Protein AF-A0AAX4HMP0-F1 (afdb_monomer_lite)

Organism: NCBI:txid28202

Foldseek 3Di:
DDDDDDDDDDDDDPPPDPDPPQDDLLRLLVLLCVVPVVLSVLSVVLVVPFDADSLLSVLLSLLVVVHSVLSSLSSVLQTLWDQDVLLSLLLSLLRVPHSVLSSLSSNLQTNWDDDVLLSLLLNLLSVVHSVLSSLSSNLATNFDADNLLSVLLSLLSNADSVLSSLSSNLRTQKDFPPSQLVVLSVLCVVNSVSSSVSSNVTIDHHDDDDDPPPQPQRVVLVVVLVVLLVVLVVCVVVVVPVVSVVSVVVSVVSVCVSPPPPPD

Secondary structure (DSSP, 8-state):
-------------------S-PPPHHHHHHHHHHH-HHHHHHHHHHHHH----HHHHHHHHHHGGG-HHHHHHHHHHHTTS---HHHHHHHHTTTTT-HHHHHHHHHHHTTS---HHHHHHHHHHGGG-HHHHHHHHHHHTT--B-HHHHHHHHHHHTT-HHHHHHHHHHHTTEE-STTTHHHHHHHGGG-HHHHHHHHHHH-EE--PPPPP------HHHHHHHHHHHHHHHHHHHTT-HHHHHHHHHHHHHHHHHHHS----

Sequence (264 aa):
MKKFLLTLVVAFSASASFAQSGMSAAQVCQRIAEVSGSNGSVCAQLIARNHFDQGALDLAYQVLPQGSSYAVGVLNATANRRFEIEAGQACSTISSISGSNTVACATAVVDKRISPELVRIVRPLAAQGSSYVVGAVQAGADTYLYSPLADVCVAMASVSGSNTVACVSTIANKVTMNQSEQVCRTALNNGSSYALQCLRGIVLDYTPVPEPTRVMVELYQLQDLRRSLSKARSMLDRGMIENARRTIDDALIQLDYMTAPTQQ

Radius of gyration: 24.0 Å; chains: 1; bounding box: 60×45×87 Å

pLDDT: mean 81.42, std 17.91, range [31.36, 97.06]

Structure (mmCIF, N/CA/C/O backbone):
data_AF-A0AAX4HMP0-F1
#
_entry.id   AF-A0AAX4HMP0-F1
#
loop_
_atom_site.group_PDB
_atom_site.id
_atom_site.type_symbol
_atom_site.label_atom_id
_atom_site.label_alt_id
_atom_site.label_comp_id
_atom_site.label_asym_id
_atom_site.label_entity_id
_atom_site.label_seq_id
_atom_site.pdbx_PDB_ins_code
_atom_site.Cartn_x
_atom_site.Cartn_y
_atom_site.Cartn_z
_atom_site.occupancy
_atom_site.B_iso_or_equiv
_atom_site.auth_seq_id
_atom_site.auth_comp_id
_atom_site.auth_asym_id
_atom_site.auth_atom_id
_atom_site.pdbx_PDB_model_num
ATOM 1 N N . MET A 1 1 ? 32.382 30.761 34.308 1.00 38.22 1 MET A N 1
ATOM 2 C CA . MET A 1 1 ? 31.744 29.454 34.048 1.00 38.22 1 MET A CA 1
ATOM 3 C C . MET A 1 1 ? 30.515 29.691 33.181 1.00 38.22 1 MET A C 1
ATOM 5 O O . MET A 1 1 ? 29.514 30.189 33.669 1.00 38.22 1 MET A O 1
ATOM 9 N N . LYS A 1 2 ? 30.654 29.486 31.867 1.00 33.25 2 LYS A N 1
ATOM 10 C CA . LYS A 1 2 ? 29.622 29.699 30.842 1.00 33.25 2 LYS A CA 1
ATOM 11 C C . LYS A 1 2 ? 29.434 28.371 30.113 1.00 33.25 2 LYS A C 1
ATOM 13 O O . LYS A 1 2 ? 30.440 27.842 29.647 1.00 33.25 2 LYS A O 1
ATOM 18 N N . LYS A 1 3 ? 28.192 27.898 29.983 1.00 32.25 3 LYS A N 1
ATOM 19 C CA . LYS A 1 3 ? 27.602 27.363 28.739 1.00 32.25 3 LYS A CA 1
ATOM 20 C C . LYS A 1 3 ? 26.171 26.895 29.018 1.00 32.25 3 LYS A C 1
ATOM 22 O O . LYS A 1 3 ? 25.939 25.901 29.692 1.00 32.25 3 LYS A O 1
ATOM 27 N N . PHE A 1 4 ? 25.245 27.705 28.515 1.00 34.84 4 PHE A N 1
ATOM 28 C CA . PHE A 1 4 ? 23.816 27.448 28.400 1.00 34.84 4 PHE A CA 1
ATOM 29 C C . PHE A 1 4 ? 23.594 26.193 27.543 1.00 34.84 4 PHE A C 1
ATOM 31 O O . PHE A 1 4 ? 24.056 26.134 26.404 1.00 34.84 4 PHE A O 1
ATOM 38 N N . LEU A 1 5 ? 22.898 25.206 28.105 1.00 36.03 5 LEU A N 1
ATOM 39 C CA . LEU A 1 5 ? 22.320 24.072 27.389 1.00 36.03 5 LEU A CA 1
ATOM 40 C C . LEU A 1 5 ? 21.115 24.587 26.598 1.00 36.03 5 LEU A C 1
ATOM 42 O O . LEU A 1 5 ? 20.110 24.980 27.185 1.00 36.03 5 LEU A O 1
ATOM 46 N N . LEU A 1 6 ? 21.242 24.624 25.274 1.00 33.28 6 LEU A N 1
ATOM 47 C CA . LEU A 1 6 ? 20.156 24.969 24.367 1.00 33.28 6 LEU A CA 1
ATOM 48 C C . LEU A 1 6 ? 19.625 23.670 23.760 1.00 33.28 6 LEU A C 1
ATOM 50 O O . LEU A 1 6 ? 20.184 23.108 22.822 1.00 33.28 6 LEU A O 1
ATOM 54 N N . THR A 1 7 ? 18.568 23.172 24.389 1.00 35.91 7 THR A N 1
ATOM 55 C CA . THR A 1 7 ? 17.709 22.084 23.935 1.00 35.91 7 THR A CA 1
ATOM 56 C C . THR A 1 7 ? 16.986 22.544 22.671 1.00 35.91 7 THR A C 1
ATOM 58 O O . THR A 1 7 ? 16.083 23.374 22.760 1.00 35.91 7 THR A O 1
ATOM 61 N N . LEU A 1 8 ? 17.371 22.041 21.494 1.00 32.62 8 LEU A N 1
ATOM 62 C CA . LEU A 1 8 ? 16.581 22.223 20.276 1.00 32.62 8 LEU A CA 1
ATOM 63 C C . LEU A 1 8 ? 15.908 20.900 19.911 1.00 32.62 8 LEU A C 1
ATOM 65 O O . LEU A 1 8 ? 16.516 19.978 19.372 1.00 32.62 8 LEU A O 1
ATOM 69 N N . VAL A 1 9 ? 14.629 20.836 20.265 1.00 34.69 9 VAL A N 1
ATOM 70 C CA . VAL A 1 9 ? 13.642 19.889 19.757 1.00 34.69 9 VAL A CA 1
ATOM 71 C C . VAL A 1 9 ? 13.504 20.119 18.252 1.00 34.69 9 VAL A C 1
ATOM 73 O O . VAL A 1 9 ? 13.097 21.199 17.834 1.00 34.69 9 VAL A O 1
ATOM 76 N N . VAL A 1 10 ? 13.802 19.108 17.438 1.00 34.00 10 VAL A N 1
ATOM 77 C CA . VAL A 1 10 ? 13.274 19.015 16.071 1.00 34.00 10 VAL A CA 1
ATOM 78 C C . VAL A 1 10 ? 12.556 17.682 15.971 1.00 34.00 10 VAL A C 1
ATOM 80 O O . VAL A 1 10 ? 13.141 16.651 15.655 1.00 34.00 10 VAL A O 1
ATOM 83 N N . ALA A 1 11 ? 11.273 17.713 16.306 1.00 32.53 11 ALA A N 1
ATOM 84 C CA . ALA A 1 11 ? 10.339 16.649 16.012 1.00 32.53 11 ALA A CA 1
ATOM 85 C C . ALA A 1 11 ? 9.156 17.270 15.258 1.00 32.53 11 ALA A C 1
ATOM 87 O O . ALA A 1 11 ? 8.635 18.306 15.662 1.00 32.53 11 ALA A O 1
ATOM 88 N N . PHE A 1 12 ? 8.756 16.588 14.184 1.00 34.66 12 PHE A N 1
ATOM 89 C CA . PHE A 1 12 ? 7.491 16.716 13.458 1.00 34.66 12 PHE A CA 1
ATOM 90 C C . PHE A 1 12 ? 7.228 17.983 12.634 1.00 34.66 12 PHE A C 1
ATOM 92 O O . PHE A 1 12 ? 6.714 18.987 13.114 1.00 34.66 12 PHE A O 1
ATOM 99 N N . SER A 1 13 ? 7.432 17.850 11.320 1.00 32.34 13 SER A N 1
ATOM 100 C CA . SER A 1 13 ? 6.438 18.222 10.290 1.00 32.34 13 SER A CA 1
ATOM 101 C C . SER A 1 13 ? 6.935 17.823 8.894 1.00 32.34 13 SER A C 1
ATOM 103 O O . SER A 1 13 ? 7.129 18.648 8.012 1.00 32.34 13 SER A O 1
ATOM 105 N N . ALA A 1 14 ? 7.115 16.519 8.666 1.00 32.25 14 ALA A N 1
ATOM 106 C CA . ALA A 1 14 ? 7.118 15.978 7.308 1.00 32.25 14 ALA A CA 1
ATOM 107 C C . ALA A 1 14 ? 5.688 15.559 6.938 1.00 32.25 14 ALA A C 1
ATOM 109 O O . ALA A 1 14 ? 5.403 14.398 6.662 1.00 32.25 14 ALA A O 1
ATOM 110 N N . SER A 1 15 ? 4.753 16.509 6.944 1.00 38.94 15 SER A N 1
ATOM 111 C CA . SER A 1 15 ? 3.632 16.424 6.013 1.00 38.94 15 SER A CA 1
ATOM 112 C C . SER A 1 15 ? 4.232 16.683 4.637 1.00 38.94 15 SER A C 1
ATOM 114 O O . SER A 1 15 ? 4.319 17.827 4.201 1.00 38.94 15 SER A O 1
ATOM 116 N N . ALA A 1 16 ? 4.751 15.620 4.016 1.00 38.38 16 ALA A N 1
ATOM 117 C CA . ALA A 1 16 ? 5.177 15.646 2.631 1.00 38.38 16 ALA A CA 1
ATOM 118 C C . ALA A 1 16 ? 3.954 16.028 1.799 1.00 38.38 16 ALA A C 1
ATOM 120 O O . ALA A 1 16 ? 3.035 15.237 1.590 1.00 38.38 16 ALA A O 1
ATOM 121 N N . SER A 1 17 ? 3.910 17.293 1.407 1.00 35.44 17 SER A N 1
ATOM 122 C CA . SER A 1 17 ? 2.997 17.801 0.406 1.00 35.44 17 SER A CA 1
ATOM 123 C C . SER A 1 17 ? 3.271 17.011 -0.870 1.00 35.44 17 SER A C 1
ATOM 125 O O . SER A 1 17 ? 4.317 17.189 -1.491 1.00 35.44 17 SER A O 1
ATOM 127 N N . PHE A 1 18 ? 2.358 16.117 -1.248 1.00 44.97 18 PHE A N 1
ATOM 128 C CA . PHE A 1 18 ? 2.353 15.452 -2.551 1.00 44.97 18 PHE A CA 1
ATOM 129 C C . PHE A 1 18 ? 1.963 16.487 -3.614 1.00 44.97 18 PHE A C 1
ATOM 131 O O . PHE A 1 18 ? 0.850 16.494 -4.131 1.00 44.97 18 PHE A O 1
ATOM 138 N N . ALA A 1 19 ? 2.851 17.445 -3.867 1.00 35.19 19 ALA A N 1
ATOM 139 C CA . ALA A 1 19 ? 2.733 18.348 -4.995 1.00 35.19 19 ALA A CA 1
ATOM 140 C C . ALA A 1 19 ? 3.246 17.618 -6.241 1.00 35.19 19 ALA A C 1
ATOM 142 O O . ALA A 1 19 ? 4.333 17.046 -6.243 1.00 35.19 19 ALA A O 1
ATOM 143 N N . GLN A 1 20 ? 2.409 17.625 -7.276 1.00 42.56 20 GLN A N 1
ATOM 144 C CA . GLN A 1 20 ? 2.542 16.947 -8.563 1.00 42.56 20 GLN A CA 1
ATOM 145 C C . GLN A 1 20 ? 3.759 17.416 -9.380 1.00 42.56 20 GLN A C 1
ATOM 147 O O . GLN A 1 20 ? 3.625 18.102 -10.391 1.00 42.56 20 GLN A O 1
ATOM 152 N N . SER A 1 21 ? 4.956 16.999 -8.993 1.00 49.09 21 SER A N 1
ATOM 153 C CA . SER A 1 21 ? 6.120 16.948 -9.881 1.00 49.09 21 SER A CA 1
ATOM 154 C C . SER A 1 21 ? 6.728 15.556 -9.799 1.00 49.09 21 SER A C 1
ATOM 156 O O . SER A 1 21 ? 7.825 15.357 -9.282 1.00 49.09 21 SER A O 1
ATOM 158 N N . GLY A 1 22 ? 5.955 14.577 -10.278 1.00 64.81 22 GLY A N 1
ATOM 159 C CA . GLY A 1 22 ? 6.374 13.185 -10.330 1.00 64.81 22 GLY A CA 1
ATOM 160 C C . GLY A 1 22 ? 7.708 13.050 -11.059 1.00 64.81 22 GLY A C 1
ATOM 161 O O . GLY A 1 22 ? 7.847 13.496 -12.201 1.00 64.81 22 GLY A O 1
ATOM 162 N N . MET A 1 23 ? 8.712 12.481 -10.391 1.00 81.25 23 MET A N 1
ATOM 163 C CA . MET A 1 23 ? 9.987 12.198 -11.045 1.00 81.25 23 MET A CA 1
ATOM 164 C C . MET A 1 23 ? 9.803 11.090 -12.067 1.00 81.25 23 MET A C 1
ATOM 166 O O . MET A 1 23 ? 9.161 10.076 -11.799 1.00 81.25 23 MET A O 1
ATOM 170 N N . SER A 1 24 ? 10.439 11.264 -13.221 1.00 87.88 24 SER A N 1
ATOM 171 C CA . SER A 1 24 ? 10.570 10.197 -14.205 1.00 87.88 24 SER A CA 1
ATOM 172 C C . SER A 1 24 ? 11.439 9.056 -13.668 1.00 87.88 24 SER A C 1
ATOM 174 O O . SER A 1 24 ? 12.348 9.262 -12.859 1.00 87.88 24 SER A O 1
ATOM 176 N N . ALA A 1 25 ? 11.226 7.850 -14.192 1.00 88.19 25 ALA A N 1
ATOM 177 C CA . ALA A 1 25 ? 12.009 6.673 -13.819 1.00 88.19 25 ALA A CA 1
ATOM 178 C C . ALA A 1 25 ? 13.523 6.872 -14.045 1.00 88.19 25 ALA A C 1
ATOM 180 O O . ALA A 1 25 ? 14.342 6.447 -13.231 1.00 88.19 25 ALA A O 1
ATOM 181 N N . ALA A 1 26 ? 13.900 7.601 -15.101 1.00 89.44 26 ALA A N 1
ATOM 182 C CA . ALA A 1 26 ? 15.291 7.957 -15.379 1.00 89.44 26 ALA A CA 1
ATOM 183 C C . ALA A 1 26 ? 15.897 8.854 -14.286 1.00 89.44 26 ALA A C 1
ATOM 185 O O . ALA A 1 26 ? 17.021 8.609 -13.850 1.00 89.44 26 ALA A O 1
ATOM 186 N N . GLN A 1 27 ? 15.148 9.850 -13.798 1.00 93.19 27 GLN A N 1
ATOM 187 C CA . GLN A 1 27 ? 15.591 10.708 -12.693 1.00 93.19 27 GLN A CA 1
ATOM 188 C C . GLN A 1 27 ? 15.752 9.909 -11.395 1.00 93.19 27 GLN A C 1
ATOM 190 O O . GLN A 1 27 ? 16.740 10.097 -10.688 1.00 93.19 27 GLN A O 1
ATOM 195 N N . VAL A 1 28 ? 14.838 8.976 -11.104 1.00 92.25 28 VAL A N 1
ATOM 196 C CA . VAL A 1 28 ? 14.964 8.081 -9.940 1.00 92.25 28 VAL A CA 1
ATOM 197 C C . VAL A 1 28 ? 16.224 7.215 -10.055 1.00 92.25 28 VAL A C 1
ATOM 199 O O . VAL A 1 28 ? 17.014 7.165 -9.112 1.00 92.25 28 VAL A O 1
ATOM 202 N N . CYS A 1 29 ? 16.485 6.601 -11.214 1.00 94.31 29 CYS A N 1
ATOM 203 C CA . CYS A 1 29 ? 17.701 5.808 -11.418 1.00 94.31 29 CYS A CA 1
ATOM 204 C C . CYS A 1 29 ? 18.986 6.639 -11.351 1.00 94.31 29 CYS A C 1
ATOM 206 O O . CYS A 1 29 ? 19.986 6.154 -10.823 1.00 94.31 29 CYS A O 1
ATOM 208 N N . GLN A 1 30 ? 18.970 7.887 -11.828 1.00 94.62 30 GLN A N 1
ATOM 209 C CA . GLN A 1 30 ? 20.103 8.800 -11.686 1.00 94.62 30 GLN A CA 1
ATOM 210 C C . GLN A 1 30 ? 20.414 9.060 -10.205 1.00 94.62 30 GLN A C 1
ATOM 212 O O . GLN A 1 30 ? 21.565 8.942 -9.791 1.00 94.62 30 GLN A O 1
ATOM 217 N N . ARG A 1 31 ? 19.389 9.312 -9.383 1.00 94.75 31 ARG A N 1
ATOM 218 C CA . ARG A 1 31 ? 19.549 9.483 -7.929 1.00 94.75 31 ARG A CA 1
ATOM 219 C C . ARG A 1 31 ? 20.039 8.214 -7.236 1.00 94.75 31 ARG A C 1
ATOM 221 O O . ARG A 1 31 ? 20.881 8.287 -6.348 1.00 94.75 31 ARG A O 1
ATOM 228 N N . ILE A 1 32 ? 19.564 7.044 -7.657 1.00 93.75 32 ILE A N 1
ATOM 229 C CA . ILE A 1 32 ? 20.073 5.758 -7.161 1.00 93.75 32 ILE A CA 1
ATOM 230 C C . ILE A 1 32 ? 21.558 5.594 -7.519 1.00 93.75 32 ILE A C 1
ATOM 232 O O . ILE A 1 32 ? 22.338 5.187 -6.659 1.00 93.75 32 ILE A O 1
ATOM 236 N N . ALA A 1 33 ? 21.957 5.940 -8.747 1.00 93.88 33 ALA A N 1
ATOM 237 C CA . ALA A 1 33 ? 23.340 5.853 -9.213 1.00 93.88 33 ALA A CA 1
ATOM 238 C C . ALA A 1 33 ? 24.288 6.800 -8.458 1.00 93.88 33 ALA A C 1
ATOM 240 O O . ALA A 1 33 ? 25.419 6.409 -8.175 1.00 93.88 33 ALA A O 1
ATOM 241 N N . GLU A 1 34 ? 23.819 7.999 -8.084 1.00 94.62 34 GLU A N 1
ATOM 242 C CA . GLU A 1 34 ? 24.558 8.947 -7.231 1.00 94.62 34 GLU A CA 1
ATOM 243 C C . GLU A 1 34 ? 24.896 8.347 -5.855 1.00 94.62 34 GLU A C 1
ATOM 245 O O . GLU A 1 34 ? 25.946 8.648 -5.292 1.00 94.62 34 GLU A O 1
ATOM 250 N N . VAL A 1 35 ? 24.035 7.470 -5.324 1.00 92.38 35 VAL A N 1
ATOM 251 C CA . VAL A 1 35 ? 24.257 6.766 -4.048 1.00 92.38 35 VAL A CA 1
ATOM 252 C C . VAL A 1 35 ? 25.053 5.469 -4.243 1.00 92.38 35 VAL A C 1
ATOM 254 O O . VAL A 1 35 ? 25.878 5.108 -3.406 1.00 92.38 35 VAL A O 1
ATOM 257 N N . SER A 1 36 ? 24.792 4.723 -5.318 1.00 94.94 36 SER A N 1
ATOM 258 C CA . SER A 1 36 ? 25.446 3.449 -5.626 1.00 94.94 36 SER A CA 1
ATOM 259 C C . SER A 1 36 ? 25.389 3.149 -7.123 1.00 94.94 36 SER A C 1
ATOM 261 O O . SER A 1 36 ? 24.331 2.830 -7.668 1.00 94.94 36 SER A O 1
ATOM 263 N N . GLY A 1 37 ? 26.549 3.166 -7.785 1.00 90.94 37 GLY A N 1
ATOM 264 C CA . GLY A 1 37 ? 26.644 2.891 -9.222 1.00 90.94 37 GLY A CA 1
ATOM 265 C C . GLY A 1 37 ? 26.160 1.491 -9.626 1.00 90.94 37 GLY A C 1
ATOM 266 O O . GLY A 1 37 ? 25.554 1.341 -10.685 1.00 90.94 37 GLY A O 1
ATOM 267 N N . SER A 1 38 ? 26.356 0.472 -8.777 1.00 94.94 38 SER A N 1
ATOM 268 C CA . SER A 1 38 ? 25.862 -0.889 -9.035 1.00 94.94 38 SER A CA 1
ATOM 269 C C . SER A 1 38 ? 24.337 -0.975 -8.960 1.00 94.94 38 SER A C 1
ATOM 271 O O . SER A 1 38 ? 23.714 -1.562 -9.837 1.00 94.94 38 SER A O 1
ATOM 273 N N . ASN A 1 39 ? 23.705 -0.342 -7.971 1.00 94.69 39 ASN A N 1
ATOM 274 C CA . ASN A 1 39 ? 22.241 -0.278 -7.911 1.00 94.69 39 ASN A CA 1
ATOM 275 C C . ASN A 1 39 ? 21.670 0.627 -9.013 1.00 94.69 39 ASN A C 1
ATOM 277 O O . ASN A 1 39 ? 20.585 0.363 -9.527 1.00 94.69 39 ASN A O 1
ATOM 281 N N . GLY A 1 40 ? 22.418 1.654 -9.427 1.00 92.12 40 GLY A N 1
ATOM 282 C CA . GLY A 1 40 ? 22.081 2.502 -10.568 1.00 92.12 40 GLY A CA 1
ATOM 283 C C . GLY A 1 40 ? 22.018 1.724 -11.882 1.00 92.12 40 GLY A C 1
ATOM 284 O O . GLY A 1 40 ? 21.069 1.893 -12.646 1.00 92.12 40 GLY A O 1
ATOM 285 N N . SER A 1 41 ? 22.973 0.820 -12.130 1.00 93.31 41 SER A N 1
ATOM 286 C CA . SER A 1 41 ? 22.957 -0.026 -13.330 1.00 93.31 41 SER A CA 1
ATOM 287 C C . SER A 1 41 ? 21.817 -1.049 -13.307 1.00 93.31 41 SER A C 1
ATOM 289 O O . SER A 1 41 ? 21.161 -1.242 -14.331 1.00 93.31 41 SER A O 1
ATOM 291 N N . VAL A 1 42 ? 21.506 -1.634 -12.144 1.00 95.31 42 VAL A N 1
ATOM 292 C CA . VAL A 1 42 ? 20.320 -2.493 -11.971 1.00 95.31 42 VAL A CA 1
ATOM 293 C C . VAL A 1 42 ? 19.036 -1.703 -12.239 1.00 95.31 42 VAL A C 1
ATOM 295 O O . VAL A 1 42 ? 18.178 -2.160 -12.989 1.00 95.31 42 VAL A O 1
ATOM 298 N N . CYS A 1 43 ? 18.923 -0.484 -11.707 1.00 93.62 43 CYS A N 1
ATOM 299 C CA . CYS A 1 43 ? 17.784 0.395 -11.973 1.00 93.62 43 CYS A CA 1
ATOM 300 C C . CYS A 1 43 ? 17.640 0.704 -13.470 1.00 93.62 43 CYS A C 1
ATOM 302 O O . CYS A 1 43 ? 16.549 0.581 -14.022 1.00 93.62 43 CYS A O 1
ATOM 304 N N . ALA A 1 44 ? 18.743 1.024 -14.155 1.00 91.69 44 ALA A N 1
ATOM 305 C CA . ALA A 1 44 ? 18.745 1.265 -15.596 1.00 91.69 44 ALA A CA 1
ATOM 306 C C . ALA A 1 44 ? 18.231 0.049 -16.391 1.00 91.69 44 ALA A C 1
ATOM 308 O O . ALA A 1 44 ? 17.451 0.206 -17.330 1.00 91.69 44 ALA A O 1
ATOM 309 N N . GLN A 1 45 ? 18.615 -1.169 -15.991 1.00 91.00 45 GLN A N 1
ATOM 310 C CA . GLN A 1 45 ? 18.098 -2.403 -16.595 1.00 91.00 45 GLN A CA 1
ATOM 311 C C . GLN A 1 45 ? 16.597 -2.586 -16.348 1.00 91.00 45 GLN A C 1
ATOM 313 O O . GLN A 1 45 ? 15.885 -3.016 -17.258 1.00 91.00 45 GLN A O 1
ATOM 318 N N . LEU A 1 46 ? 16.112 -2.245 -15.149 1.00 90.19 46 LEU A N 1
ATOM 319 C CA . LEU A 1 46 ? 14.692 -2.313 -14.808 1.00 90.19 46 LEU A CA 1
ATOM 320 C C . LEU A 1 46 ? 13.864 -1.347 -15.663 1.00 90.19 46 LEU A C 1
ATOM 322 O O . LEU A 1 46 ? 12.883 -1.777 -16.263 1.00 90.19 46 LEU A O 1
ATOM 326 N N . ILE A 1 47 ? 14.269 -0.080 -15.784 1.00 89.88 47 ILE A N 1
ATOM 327 C CA . ILE A 1 47 ? 13.515 0.925 -16.561 1.00 89.88 47 ILE A CA 1
ATOM 328 C C . ILE A 1 47 ? 13.598 0.721 -18.073 1.00 89.88 47 ILE A C 1
ATOM 330 O O . ILE A 1 47 ? 12.721 1.176 -18.798 1.00 89.88 47 ILE A O 1
ATOM 334 N N . ALA A 1 48 ? 14.622 0.020 -18.564 1.00 85.00 48 ALA A N 1
ATOM 335 C CA . ALA A 1 48 ? 14.732 -0.320 -19.980 1.00 85.00 48 ALA A CA 1
ATOM 336 C C . ALA A 1 48 ? 13.756 -1.430 -20.410 1.00 85.00 48 ALA A C 1
ATOM 338 O O . ALA A 1 48 ? 13.518 -1.601 -21.604 1.00 85.00 48 ALA A O 1
ATOM 339 N N . ARG A 1 49 ? 13.240 -2.218 -19.457 1.00 82.56 49 ARG A N 1
ATOM 340 C CA . ARG A 1 49 ? 12.453 -3.435 -19.723 1.00 82.56 49 ARG A CA 1
ATOM 341 C C . ARG A 1 49 ? 11.048 -3.406 -19.143 1.00 82.56 49 ARG A C 1
ATOM 343 O O . ARG A 1 49 ? 10.259 -4.279 -19.480 1.00 82.56 49 ARG A O 1
ATOM 350 N N . ASN A 1 50 ? 10.757 -2.451 -18.266 1.00 85.19 50 ASN A N 1
ATOM 351 C CA . ASN A 1 50 ? 9.519 -2.430 -17.506 1.00 85.19 50 ASN A CA 1
ATOM 352 C C . ASN A 1 50 ? 8.902 -1.035 -17.468 1.00 85.19 50 ASN A C 1
ATOM 354 O O . ASN A 1 50 ? 9.586 -0.020 -17.621 1.00 85.19 50 ASN A O 1
ATOM 358 N N . HIS A 1 51 ? 7.605 -1.009 -17.193 1.00 83.31 51 HIS A N 1
ATOM 359 C CA . HIS A 1 51 ? 6.851 0.194 -16.880 1.00 83.31 51 HIS A CA 1
ATOM 360 C C . HIS A 1 51 ? 6.622 0.322 -15.375 1.00 83.31 51 HIS A C 1
ATOM 362 O O . HIS A 1 51 ? 6.534 -0.675 -14.657 1.00 83.31 51 HIS A O 1
ATOM 368 N N . PHE A 1 52 ? 6.537 1.570 -14.918 1.00 84.88 52 PHE A N 1
ATOM 369 C CA . PHE A 1 52 ? 6.351 1.922 -13.517 1.00 84.88 52 PHE A CA 1
ATOM 370 C C . PHE A 1 52 ? 5.286 2.998 -13.401 1.00 84.88 52 PHE A C 1
ATOM 372 O O . PHE A 1 52 ? 5.362 4.020 -14.089 1.00 84.88 52 PHE A O 1
ATOM 379 N N . ASP A 1 53 ? 4.339 2.777 -12.498 1.00 87.00 53 ASP A N 1
ATOM 380 C CA . ASP A 1 53 ? 3.383 3.799 -12.101 1.00 87.00 53 ASP A CA 1
ATOM 381 C C . ASP A 1 53 ? 4.057 4.878 -11.247 1.00 87.00 53 ASP A C 1
ATOM 383 O O . ASP A 1 53 ? 5.054 4.638 -10.556 1.00 87.00 53 ASP A O 1
ATOM 387 N N . GLN A 1 54 ? 3.483 6.084 -11.251 1.00 85.44 54 GLN A N 1
ATOM 388 C CA . GLN A 1 54 ? 4.062 7.219 -10.531 1.00 85.44 54 GLN A CA 1
ATOM 389 C C . GLN A 1 54 ? 4.168 6.965 -9.021 1.00 85.44 54 GLN A C 1
ATOM 391 O O . GLN A 1 54 ? 5.166 7.343 -8.411 1.00 85.44 54 GLN A O 1
ATOM 396 N N . GLY A 1 55 ? 3.193 6.264 -8.426 1.00 86.81 55 GLY A N 1
ATOM 397 C CA . GLY A 1 55 ? 3.227 5.906 -7.006 1.00 86.81 55 GLY A CA 1
ATOM 398 C C . GLY A 1 55 ? 4.452 5.063 -6.634 1.00 86.81 55 GLY A C 1
ATOM 399 O O . GLY A 1 55 ? 5.031 5.254 -5.564 1.00 86.81 55 GLY A O 1
ATOM 400 N N . ALA A 1 56 ? 4.895 4.175 -7.532 1.00 90.19 56 ALA A N 1
ATOM 401 C CA . ALA A 1 56 ? 6.072 3.339 -7.318 1.00 90.19 56 ALA A CA 1
ATOM 402 C C . ALA A 1 56 ? 7.368 4.150 -7.428 1.00 90.19 56 ALA A C 1
ATOM 404 O O . ALA A 1 56 ? 8.277 3.976 -6.615 1.00 90.19 56 ALA A O 1
ATOM 405 N N . LEU A 1 57 ? 7.442 5.062 -8.403 1.00 92.06 57 LEU A N 1
ATOM 406 C CA . LEU A 1 57 ? 8.586 5.958 -8.588 1.00 92.06 57 LEU A CA 1
ATOM 407 C C . LEU A 1 57 ? 8.758 6.911 -7.399 1.00 92.06 57 LEU A C 1
ATOM 409 O O . LEU A 1 57 ? 9.870 7.066 -6.886 1.00 92.06 57 LEU A O 1
ATOM 413 N N . ASP A 1 58 ? 7.659 7.494 -6.922 1.00 90.69 58 ASP A N 1
ATOM 414 C CA . ASP A 1 58 ? 7.657 8.385 -5.763 1.00 90.69 58 ASP A CA 1
ATOM 415 C C . ASP A 1 58 ? 8.077 7.632 -4.493 1.00 90.69 58 ASP A C 1
ATOM 417 O O . ASP A 1 58 ? 8.922 8.117 -3.736 1.00 90.69 58 ASP A O 1
ATOM 421 N N . LEU A 1 59 ? 7.560 6.414 -4.283 1.00 91.50 59 LEU A N 1
ATOM 422 C CA . LEU A 1 59 ? 7.942 5.571 -3.150 1.00 91.50 59 LEU A CA 1
ATOM 423 C C . LEU A 1 59 ? 9.421 5.156 -3.209 1.00 91.50 59 LEU A C 1
ATOM 425 O O . LEU A 1 59 ? 10.123 5.232 -2.199 1.00 91.50 59 LEU A O 1
ATOM 429 N N . ALA A 1 60 ? 9.910 4.746 -4.384 1.00 92.88 60 ALA A N 1
ATOM 430 C CA . ALA A 1 60 ? 11.307 4.369 -4.588 1.00 92.88 60 ALA A CA 1
ATOM 431 C C . ALA A 1 60 ? 12.256 5.536 -4.279 1.00 92.88 60 ALA A C 1
ATOM 433 O O . ALA A 1 60 ? 13.286 5.351 -3.630 1.00 92.88 60 ALA A O 1
ATOM 434 N N . TYR A 1 61 ? 11.892 6.756 -4.678 1.00 91.69 61 TYR A N 1
ATOM 435 C CA . TYR A 1 61 ? 12.656 7.942 -4.314 1.00 91.69 61 TYR A CA 1
ATOM 436 C C . TYR A 1 61 ? 12.600 8.244 -2.812 1.00 91.69 61 TYR A C 1
ATOM 438 O O . TYR A 1 61 ? 13.629 8.532 -2.205 1.00 91.69 61 TYR A O 1
ATOM 446 N N . GLN A 1 62 ? 11.425 8.142 -2.190 1.00 89.50 62 GLN A N 1
ATOM 447 C CA . GLN A 1 62 ? 11.258 8.409 -0.757 1.00 89.50 62 GLN A CA 1
ATOM 448 C C . GLN A 1 62 ? 12.038 7.428 0.129 1.00 89.50 62 GLN A C 1
ATOM 450 O O . GLN A 1 62 ? 12.511 7.813 1.199 1.00 89.50 62 GLN A O 1
ATOM 455 N N . VAL A 1 63 ? 12.212 6.175 -0.304 1.00 90.56 63 VAL A N 1
ATOM 456 C CA . VAL A 1 63 ? 12.989 5.175 0.447 1.00 90.56 63 VAL A CA 1
ATOM 457 C C . VAL A 1 63 ? 14.497 5.248 0.168 1.00 90.56 63 VAL A C 1
ATOM 459 O O . VAL A 1 63 ? 15.282 4.708 0.946 1.00 90.56 63 VAL A O 1
ATOM 462 N N . LEU A 1 64 ? 14.935 5.955 -0.881 1.00 90.25 64 LEU A N 1
ATOM 463 C CA . LEU A 1 64 ? 16.350 6.069 -1.256 1.00 90.25 64 LEU A CA 1
ATOM 464 C C . LEU A 1 64 ? 17.279 6.512 -0.104 1.00 90.25 64 LEU A C 1
ATOM 466 O O . LEU A 1 64 ? 18.332 5.886 0.043 1.00 90.25 64 LEU A O 1
ATOM 470 N N . PRO A 1 65 ? 16.926 7.491 0.761 1.00 88.44 65 PRO A N 1
ATOM 471 C CA . PRO A 1 65 ? 17.764 7.879 1.901 1.00 88.44 65 PRO A CA 1
ATOM 472 C C . PRO A 1 65 ? 18.030 6.749 2.906 1.00 88.44 65 PRO A C 1
ATOM 474 O O . PRO A 1 65 ? 18.986 6.827 3.670 1.00 88.44 65 PRO A O 1
ATOM 477 N N . GLN A 1 66 ? 17.203 5.699 2.919 1.00 85.50 66 GLN A N 1
ATOM 478 C CA . GLN A 1 66 ? 17.390 4.527 3.781 1.00 85.50 66 GLN A CA 1
ATOM 479 C C . GLN A 1 66 ? 18.275 3.455 3.135 1.00 85.50 66 GLN A C 1
ATOM 481 O O . GLN A 1 66 ? 18.745 2.551 3.822 1.00 85.50 66 GLN A O 1
ATOM 486 N N . GLY A 1 67 ? 18.490 3.528 1.820 1.00 89.12 67 GLY A N 1
ATOM 487 C CA . GLY A 1 67 ? 19.327 2.598 1.075 1.00 89.12 67 GLY A CA 1
ATOM 488 C C . GLY A 1 67 ? 18.887 2.457 -0.378 1.00 89.12 67 GLY A C 1
ATOM 489 O O . GLY A 1 67 ? 17.722 2.193 -0.677 1.00 89.12 67 GLY A O 1
ATOM 490 N N . SER A 1 68 ? 19.848 2.552 -1.297 1.00 92.44 68 SER A N 1
ATOM 491 C CA . SER A 1 68 ? 19.613 2.390 -2.737 1.00 92.44 68 SER A CA 1
ATOM 492 C C . SER A 1 68 ? 19.104 0.995 -3.119 1.00 92.44 68 SER A C 1
ATOM 494 O O . SER A 1 68 ? 18.343 0.870 -4.075 1.00 92.44 68 SER A O 1
ATOM 496 N N . SER A 1 69 ? 19.443 -0.045 -2.350 1.00 93.75 69 SER A N 1
ATOM 497 C CA . SER A 1 69 ? 18.913 -1.401 -2.548 1.00 93.75 69 SER A CA 1
ATOM 498 C C . SER A 1 69 ? 17.410 -1.497 -2.271 1.00 93.75 69 SER A C 1
ATOM 500 O O . SER A 1 69 ? 16.721 -2.255 -2.947 1.00 93.75 69 SER A O 1
ATOM 502 N N . TYR A 1 70 ? 16.873 -0.710 -1.332 1.00 93.12 70 TYR A N 1
ATOM 503 C CA . TYR A 1 70 ? 15.434 -0.676 -1.054 1.00 93.12 70 TYR A CA 1
ATOM 504 C C . TYR A 1 70 ? 14.665 0.043 -2.155 1.00 93.12 70 TYR A C 1
ATOM 506 O O . TYR A 1 70 ? 13.613 -0.435 -2.565 1.00 93.12 70 TYR A O 1
ATOM 514 N N . ALA A 1 71 ? 15.216 1.140 -2.682 1.00 93.06 71 ALA A N 1
ATOM 515 C CA . ALA A 1 71 ? 14.638 1.838 -3.827 1.00 93.06 71 ALA A CA 1
ATOM 516 C C . ALA A 1 71 ? 14.552 0.911 -5.050 1.00 93.06 71 ALA A C 1
ATOM 518 O O . ALA A 1 71 ? 13.489 0.773 -5.651 1.00 93.06 71 ALA A O 1
ATOM 519 N N . VAL A 1 72 ? 15.640 0.194 -5.360 1.00 95.12 72 VAL A N 1
ATOM 520 C CA . VAL A 1 72 ? 15.642 -0.839 -6.409 1.00 95.12 72 VAL A CA 1
ATOM 521 C C . VAL A 1 72 ? 14.662 -1.971 -6.087 1.00 95.12 72 VAL A C 1
ATOM 523 O O . VAL A 1 72 ? 13.976 -2.444 -6.986 1.00 95.12 72 VAL A O 1
ATOM 526 N N . GLY A 1 73 ? 14.547 -2.380 -4.821 1.00 94.62 73 GLY A N 1
ATOM 527 C CA . GLY A 1 73 ? 13.584 -3.389 -4.378 1.00 94.62 73 GLY A CA 1
ATOM 528 C C . GLY A 1 73 ? 12.126 -2.987 -4.621 1.00 94.62 73 GLY A C 1
ATOM 529 O O . GLY A 1 73 ? 11.352 -3.809 -5.102 1.00 94.62 73 GLY A O 1
ATOM 530 N N . VAL A 1 74 ? 11.760 -1.726 -4.352 1.00 93.62 74 VAL A N 1
ATOM 531 C CA . VAL A 1 74 ? 10.422 -1.182 -4.652 1.00 93.62 74 VAL A CA 1
ATOM 532 C C . VAL A 1 74 ? 10.155 -1.216 -6.153 1.00 93.62 74 VAL A C 1
ATOM 534 O O . VAL A 1 74 ? 9.107 -1.708 -6.567 1.00 93.62 74 VAL A O 1
ATOM 537 N N . LEU A 1 75 ? 11.106 -0.753 -6.971 1.00 94.81 75 LEU A N 1
ATOM 538 C CA . LEU A 1 75 ? 10.972 -0.819 -8.427 1.00 94.81 75 LEU A CA 1
ATOM 539 C C . LEU A 1 75 ? 10.800 -2.275 -8.871 1.00 94.81 75 LEU A C 1
ATOM 541 O O . LEU A 1 75 ? 9.820 -2.618 -9.512 1.00 94.81 75 LEU A O 1
ATOM 545 N N . ASN A 1 76 ? 11.667 -3.185 -8.440 1.00 94.12 76 ASN A N 1
ATOM 546 C CA . ASN A 1 76 ? 11.555 -4.590 -8.822 1.00 94.12 76 ASN A CA 1
ATOM 547 C C . ASN A 1 76 ? 10.212 -5.233 -8.413 1.00 94.12 76 ASN A C 1
ATOM 549 O O . ASN A 1 76 ? 9.663 -6.022 -9.174 1.00 94.12 76 ASN A O 1
ATOM 553 N N . ALA A 1 77 ? 9.657 -4.881 -7.249 1.00 91.50 77 ALA A N 1
ATOM 554 C CA . ALA A 1 77 ? 8.368 -5.402 -6.779 1.00 91.50 77 ALA A CA 1
ATOM 555 C C . ALA A 1 77 ? 7.155 -4.885 -7.579 1.00 91.50 77 ALA A C 1
ATOM 557 O O . ALA A 1 77 ? 6.105 -5.528 -7.583 1.00 91.50 77 ALA A O 1
ATOM 558 N N . THR A 1 78 ? 7.294 -3.730 -8.233 1.00 91.19 78 THR A N 1
ATOM 559 C CA . THR A 1 78 ? 6.204 -2.994 -8.903 1.00 91.19 78 THR A CA 1
ATOM 560 C C . THR A 1 78 ? 6.337 -2.959 -10.427 1.00 91.19 78 THR A C 1
ATOM 562 O O . THR A 1 78 ? 5.475 -2.416 -11.112 1.00 91.19 78 THR A O 1
ATOM 565 N N . ALA A 1 79 ? 7.401 -3.547 -10.975 1.00 89.00 79 ALA A N 1
ATOM 566 C CA . ALA A 1 79 ? 7.671 -3.591 -12.406 1.00 89.00 79 ALA A CA 1
ATOM 567 C C . ALA A 1 79 ? 6.520 -4.244 -13.189 1.00 89.00 79 ALA A C 1
ATOM 569 O O . ALA A 1 79 ? 6.206 -5.406 -12.951 1.00 89.00 79 ALA A O 1
ATOM 570 N N . ASN A 1 80 ? 5.944 -3.510 -14.149 1.00 82.81 80 ASN A N 1
ATOM 571 C CA . ASN A 1 80 ? 4.783 -3.913 -14.966 1.00 82.81 80 ASN A CA 1
ATOM 572 C C . ASN A 1 80 ? 3.510 -4.219 -14.168 1.00 82.81 80 ASN A C 1
ATOM 574 O O . ASN A 1 80 ? 2.625 -4.913 -14.656 1.00 82.81 80 ASN A O 1
ATOM 578 N N . ARG A 1 81 ? 3.403 -3.712 -12.941 1.00 83.75 81 ARG A N 1
ATOM 579 C CA . ARG A 1 81 ? 2.256 -3.975 -12.076 1.00 83.75 81 ARG A CA 1
ATOM 580 C C . ARG A 1 81 ? 1.583 -2.680 -11.659 1.00 83.75 81 ARG A C 1
ATOM 582 O O . ARG A 1 81 ? 2.226 -1.631 -11.617 1.00 83.75 81 ARG A O 1
ATOM 589 N N . ARG A 1 82 ? 0.293 -2.758 -11.330 1.00 82.19 82 ARG A N 1
ATOM 590 C CA . ARG A 1 82 ? -0.472 -1.592 -10.882 1.00 82.19 82 ARG A CA 1
ATOM 591 C C . ARG A 1 82 ? -0.010 -1.193 -9.491 1.00 82.19 82 ARG A C 1
ATOM 593 O O . ARG A 1 82 ? -0.045 -1.996 -8.556 1.00 82.19 82 ARG A O 1
ATOM 600 N N . PHE A 1 83 ? 0.384 0.061 -9.341 1.00 84.19 83 PHE A N 1
ATOM 601 C CA . PHE A 1 83 ? 0.819 0.617 -8.072 1.00 84.19 83 PHE A CA 1
ATOM 602 C C . PHE A 1 83 ? 0.332 2.057 -7.915 1.00 84.19 83 PHE A C 1
ATOM 604 O O . PHE A 1 83 ? 0.964 3.025 -8.349 1.00 84.19 83 PHE A O 1
ATOM 611 N N . GLU A 1 84 ? -0.830 2.188 -7.281 1.00 81.00 84 GLU A N 1
ATOM 612 C CA . GLU A 1 84 ? -1.515 3.466 -7.114 1.00 81.00 84 GLU A CA 1
ATOM 613 C C . GLU A 1 84 ? -0.755 4.420 -6.187 1.00 81.00 84 GLU A C 1
ATOM 615 O O . GLU A 1 84 ? 0.080 4.026 -5.367 1.00 81.00 84 GLU A O 1
ATOM 620 N N . ILE A 1 85 ? -1.069 5.710 -6.293 1.00 83.12 85 ILE A N 1
ATOM 621 C CA . ILE A 1 85 ? -0.452 6.740 -5.454 1.00 83.12 85 ILE A CA 1
ATOM 622 C C . ILE A 1 85 ? -0.795 6.486 -3.980 1.00 83.12 85 ILE A C 1
ATOM 624 O O . ILE A 1 85 ? 0.076 6.593 -3.121 1.00 83.12 85 ILE A O 1
ATOM 628 N N . GLU A 1 86 ? -2.028 6.081 -3.687 1.00 83.00 86 GLU A N 1
ATOM 629 C CA . GLU A 1 86 ? -2.521 5.723 -2.356 1.00 83.00 86 GLU A CA 1
ATOM 630 C C . GLU A 1 86 ? -1.739 4.544 -1.763 1.00 83.00 86 GLU A C 1
ATOM 632 O O . GLU A 1 86 ? -1.391 4.557 -0.579 1.00 83.00 86 GLU A O 1
ATOM 637 N N . ALA A 1 87 ? -1.380 3.560 -2.592 1.00 84.25 87 ALA A N 1
ATOM 638 C CA . ALA A 1 87 ? -0.509 2.457 -2.199 1.00 84.25 87 ALA A CA 1
ATOM 639 C C . ALA A 1 87 ? 0.903 2.950 -1.853 1.00 84.25 87 ALA A C 1
ATOM 641 O O . ALA A 1 87 ? 1.457 2.589 -0.810 1.00 84.25 87 ALA A O 1
ATOM 642 N N . GLY A 1 88 ? 1.447 3.863 -2.663 1.00 85.25 88 GLY A N 1
ATOM 643 C CA . GLY A 1 88 ? 2.691 4.569 -2.357 1.00 85.25 88 GLY A CA 1
ATOM 644 C C . GLY A 1 88 ? 2.635 5.327 -1.030 1.00 85.25 88 GLY A C 1
ATOM 645 O O . GLY A 1 88 ? 3.564 5.228 -0.234 1.00 85.25 88 GLY A O 1
ATOM 646 N N . GLN A 1 89 ? 1.532 6.019 -0.737 1.00 83.50 89 GLN A N 1
ATOM 647 C CA . GLN A 1 89 ? 1.326 6.751 0.520 1.00 83.50 89 GLN A CA 1
ATOM 648 C C . GLN A 1 89 ? 1.219 5.827 1.745 1.00 83.50 89 GLN A C 1
ATOM 650 O O . GLN A 1 89 ? 1.769 6.126 2.811 1.00 83.50 89 GLN A O 1
ATOM 655 N N . ALA A 1 90 ? 0.523 4.697 1.607 1.00 83.50 90 ALA A N 1
ATOM 656 C CA . ALA A 1 90 ? 0.423 3.694 2.664 1.00 83.50 90 ALA A CA 1
ATOM 657 C C . ALA A 1 90 ? 1.780 3.035 2.957 1.00 83.50 90 ALA A C 1
ATOM 659 O O . ALA A 1 90 ? 2.103 2.763 4.110 1.00 83.50 90 ALA A O 1
ATOM 660 N N . CYS A 1 91 ? 2.606 2.804 1.936 1.00 87.50 91 CYS A N 1
ATOM 661 C CA . CYS A 1 91 ? 3.924 2.203 2.133 1.00 87.50 91 CYS A CA 1
ATOM 662 C C . CYS A 1 91 ? 5.000 3.216 2.542 1.00 87.50 91 CYS A C 1
ATOM 664 O O . CYS A 1 91 ? 5.922 2.864 3.283 1.00 87.50 91 CYS A O 1
ATOM 666 N N . SER A 1 92 ? 4.888 4.483 2.136 1.00 84.75 92 SER A N 1
ATOM 667 C CA . SER A 1 92 ? 5.847 5.521 2.525 1.00 84.75 92 SER A CA 1
ATOM 668 C C . SER A 1 92 ? 5.784 5.868 4.006 1.00 84.75 92 SER A C 1
ATOM 670 O O . SER A 1 92 ? 6.796 6.274 4.575 1.00 84.75 92 SER A O 1
ATOM 672 N N . THR A 1 93 ? 4.649 5.622 4.664 1.00 76.44 93 THR A N 1
ATOM 673 C CA . THR A 1 93 ? 4.534 5.731 6.125 1.00 76.44 93 THR A CA 1
ATOM 674 C C . THR A 1 93 ? 5.389 4.692 6.873 1.00 76.44 93 THR A C 1
ATOM 676 O O . THR A 1 93 ? 5.655 4.889 8.055 1.00 76.44 93 THR A O 1
ATOM 679 N N . ILE A 1 94 ? 5.872 3.634 6.199 1.00 72.50 94 ILE A N 1
ATOM 680 C CA . ILE A 1 94 ? 6.762 2.583 6.752 1.00 72.50 94 ILE A CA 1
ATOM 681 C C . ILE A 1 94 ? 8.231 2.770 6.354 1.00 72.50 94 ILE A C 1
ATOM 683 O O . ILE A 1 94 ? 9.146 2.353 7.077 1.00 72.50 94 ILE A O 1
ATOM 687 N N . SER A 1 95 ? 8.475 3.495 5.257 1.00 66.44 95 SER A N 1
ATOM 688 C CA . SER A 1 95 ? 9.722 4.254 5.098 1.00 66.44 95 SER A CA 1
ATOM 689 C C . SER A 1 95 ? 9.864 5.168 6.344 1.00 66.44 95 SER A C 1
ATOM 691 O O . SER A 1 95 ? 8.971 5.190 7.157 1.00 66.44 95 SER A O 1
ATOM 693 N N . SER A 1 96 ? 10.910 5.912 6.661 1.00 65.12 96 SER A N 1
ATOM 694 C CA . SER A 1 96 ? 11.121 6.491 8.021 1.00 65.12 96 SER A CA 1
ATOM 695 C C . SER A 1 96 ? 11.384 5.471 9.145 1.00 65.12 96 SER A C 1
ATOM 697 O O . SER A 1 96 ? 12.202 5.774 10.007 1.00 65.12 96 SER A O 1
ATOM 699 N N . ILE A 1 97 ? 10.802 4.263 9.122 1.00 65.75 97 ILE A N 1
ATOM 700 C CA . ILE A 1 97 ? 11.068 3.208 10.118 1.00 65.75 97 ILE A CA 1
ATOM 701 C C . ILE A 1 97 ? 12.044 2.170 9.562 1.00 65.75 97 ILE A C 1
ATOM 703 O O . ILE A 1 97 ? 13.014 1.814 10.228 1.00 65.75 97 ILE A O 1
ATOM 707 N N . SER A 1 98 ? 11.782 1.638 8.361 1.00 74.19 98 SER A N 1
ATOM 708 C CA . SER A 1 98 ? 12.595 0.563 7.782 1.00 74.19 98 SER A CA 1
ATOM 709 C C . SER A 1 98 ? 12.379 0.378 6.274 1.00 74.19 98 SER A C 1
ATOM 711 O O . SER A 1 98 ? 11.277 0.075 5.804 1.00 74.19 98 SER A O 1
ATOM 713 N N . GLY A 1 99 ? 13.474 0.458 5.514 1.00 71.81 99 GLY A N 1
ATOM 714 C CA . GLY A 1 99 ? 13.453 0.318 4.057 1.00 71.81 99 GLY A CA 1
ATOM 715 C C . GLY A 1 99 ? 13.040 -1.077 3.577 1.00 71.81 99 GLY A C 1
ATOM 716 O O . GLY A 1 99 ? 12.297 -1.189 2.605 1.00 71.81 99 GLY A O 1
ATOM 717 N N . SER A 1 100 ? 13.416 -2.149 4.287 1.00 78.75 100 SER A N 1
ATOM 718 C CA . SER A 1 100 ? 13.014 -3.523 3.932 1.00 78.75 100 SER A CA 1
ATOM 719 C C . SER A 1 100 ? 11.504 -3.741 4.064 1.00 78.75 100 SER A C 1
ATOM 721 O O . SER A 1 100 ? 10.888 -4.385 3.217 1.00 78.75 100 SER A O 1
ATOM 723 N N . ASN A 1 101 ? 10.882 -3.139 5.079 1.00 82.12 101 ASN A N 1
ATOM 724 C CA . ASN A 1 101 ? 9.434 -3.204 5.265 1.00 82.12 101 ASN A CA 1
ATOM 725 C C . ASN A 1 101 ? 8.669 -2.370 4.231 1.00 82.12 101 ASN A C 1
ATOM 727 O O . ASN A 1 101 ? 7.538 -2.707 3.892 1.00 82.12 101 ASN A O 1
ATOM 731 N N . THR A 1 102 ? 9.298 -1.328 3.680 1.00 86.62 102 THR A N 1
ATOM 732 C CA . THR A 1 102 ? 8.733 -0.573 2.552 1.00 86.62 102 THR A CA 1
ATOM 733 C C . THR A 1 102 ? 8.602 -1.465 1.315 1.00 86.62 102 THR A C 1
ATOM 735 O O . THR A 1 102 ? 7.556 -1.471 0.673 1.00 86.62 102 THR A O 1
ATOM 738 N N . VAL A 1 103 ? 9.620 -2.285 1.022 1.00 89.00 103 VAL A N 1
ATOM 739 C CA . VAL A 1 103 ? 9.576 -3.266 -0.080 1.00 89.00 103 VAL A CA 1
ATOM 740 C C . VAL A 1 103 ? 8.517 -4.344 0.181 1.00 89.00 103 VAL A C 1
ATOM 742 O O . VAL A 1 103 ? 7.752 -4.691 -0.720 1.00 89.00 103 VAL A O 1
ATOM 745 N N . ALA A 1 104 ? 8.426 -4.843 1.419 1.00 87.19 104 ALA A N 1
ATOM 746 C CA . ALA A 1 104 ? 7.403 -5.817 1.805 1.00 87.19 104 ALA A CA 1
ATOM 747 C C . ALA A 1 104 ? 5.980 -5.253 1.647 1.00 87.19 104 ALA A C 1
ATOM 749 O O . ALA A 1 104 ? 5.107 -5.933 1.113 1.00 87.19 104 ALA A O 1
ATOM 750 N N . CYS A 1 105 ? 5.760 -3.997 2.046 1.00 88.12 105 CYS A N 1
ATOM 751 C CA . CYS A 1 105 ? 4.495 -3.305 1.823 1.00 88.12 105 CYS A CA 1
ATOM 752 C C . CYS A 1 105 ? 4.196 -3.150 0.336 1.00 88.12 105 CYS A C 1
ATOM 754 O O . CYS A 1 105 ? 3.113 -3.535 -0.090 1.00 88.12 105 CYS A O 1
ATOM 756 N N . ALA A 1 106 ? 5.163 -2.679 -0.462 1.00 90.31 106 ALA A N 1
ATOM 757 C CA . ALA A 1 106 ? 4.972 -2.513 -1.898 1.00 90.31 106 ALA A CA 1
ATOM 758 C C . ALA A 1 106 ? 4.556 -3.836 -2.568 1.00 90.31 106 ALA A C 1
ATOM 760 O O . ALA A 1 106 ? 3.621 -3.874 -3.359 1.00 90.31 106 ALA A O 1
ATOM 761 N N . THR A 1 107 ? 5.180 -4.942 -2.157 1.00 89.75 107 THR A N 1
ATOM 762 C CA . THR A 1 107 ? 4.843 -6.301 -2.612 1.00 89.75 107 THR A CA 1
ATOM 763 C C . THR A 1 107 ? 3.448 -6.756 -2.160 1.00 89.75 107 THR A C 1
ATOM 765 O O . THR A 1 107 ? 2.804 -7.550 -2.840 1.00 89.75 107 THR A O 1
ATOM 768 N N . ALA A 1 108 ? 2.963 -6.277 -1.014 1.00 84.62 108 ALA A N 1
ATOM 769 C CA . ALA A 1 108 ? 1.665 -6.660 -0.467 1.00 84.62 108 ALA A CA 1
ATOM 770 C C . ALA A 1 108 ? 0.475 -5.931 -1.113 1.00 84.62 108 ALA A C 1
ATOM 772 O O . ALA A 1 108 ? -0.641 -6.459 -1.059 1.00 84.62 108 ALA A O 1
ATOM 773 N N . VAL A 1 109 ? 0.708 -4.740 -1.676 1.00 88.06 109 VAL A N 1
ATOM 774 C CA . VAL A 1 109 ? -0.327 -3.842 -2.233 1.00 88.06 109 VAL A CA 1
ATOM 775 C C . VAL A 1 109 ? -0.310 -3.728 -3.745 1.00 88.06 109 VAL A C 1
ATOM 777 O O . VAL A 1 109 ? -1.214 -3.143 -4.324 1.00 88.06 109 VAL A O 1
ATOM 780 N N . VAL A 1 110 ? 0.729 -4.231 -4.393 1.00 86.44 110 VAL A N 1
ATOM 781 C CA . VAL A 1 110 ? 0.811 -4.214 -5.846 1.00 86.44 110 VAL A CA 1
ATOM 782 C C . VAL A 1 110 ? -0.322 -5.048 -6.456 1.00 86.44 110 VAL A C 1
ATOM 784 O O . VAL A 1 110 ? -0.664 -6.117 -5.949 1.00 86.44 110 VAL A O 1
ATOM 787 N N . ASP A 1 111 ? -0.921 -4.515 -7.518 1.00 83.00 111 ASP A N 1
ATOM 788 C CA . ASP A 1 111 ? -2.184 -4.950 -8.130 1.00 83.00 111 ASP A CA 1
ATOM 789 C C . ASP A 1 111 ? -3.426 -4.845 -7.242 1.00 83.00 111 ASP A C 1
ATOM 791 O O . ASP A 1 111 ? -4.513 -5.226 -7.671 1.00 83.00 111 ASP A O 1
ATOM 795 N N . LYS A 1 112 ? -3.292 -4.255 -6.050 1.00 84.12 112 LYS A N 1
ATOM 796 C CA . LYS A 1 112 ? -4.402 -4.011 -5.134 1.00 84.12 112 LYS A CA 1
ATOM 797 C C . LYS A 1 112 ? -4.766 -2.540 -5.079 1.00 84.12 112 LYS A C 1
ATOM 799 O O . LYS A 1 112 ? -3.924 -1.652 -5.217 1.00 84.12 112 LYS A O 1
ATOM 804 N N . ARG A 1 113 ? -6.036 -2.278 -4.804 1.00 83.56 113 ARG A N 1
ATOM 805 C CA . ARG A 1 113 ? -6.556 -0.950 -4.500 1.00 83.56 113 ARG A CA 1
ATOM 806 C C . ARG A 1 113 ? -6.382 -0.642 -3.030 1.00 83.56 113 ARG A C 1
ATOM 808 O O . ARG A 1 113 ? -6.641 -1.478 -2.161 1.00 83.56 113 ARG A O 1
ATOM 815 N N . ILE A 1 114 ? -5.994 0.595 -2.758 1.00 85.56 114 ILE A N 1
ATOM 816 C CA . ILE A 1 114 ? -5.807 1.088 -1.399 1.00 85.56 114 ILE A CA 1
ATOM 817 C C . ILE A 1 114 ? -6.774 2.235 -1.170 1.00 85.56 114 ILE A C 1
ATOM 819 O O . ILE A 1 114 ? -6.693 3.275 -1.817 1.00 85.56 114 ILE A O 1
ATOM 823 N N . SER A 1 115 ? -7.707 2.037 -0.238 1.00 86.31 115 SER A N 1
ATOM 824 C CA . SER A 1 115 ? -8.669 3.080 0.095 1.00 86.31 115 SER A CA 1
ATOM 825 C C . SER A 1 115 ? -7.990 4.211 0.891 1.00 86.31 115 SER A C 1
ATOM 827 O O . SER A 1 115 ? -7.071 3.954 1.683 1.00 86.31 115 SER A O 1
ATOM 829 N N . PRO A 1 116 ? -8.448 5.468 0.753 1.00 86.25 116 PRO A N 1
ATOM 830 C CA . PRO A 1 116 ? -7.955 6.579 1.568 1.00 86.25 116 PRO A CA 1
ATOM 831 C C . PRO A 1 116 ? -8.111 6.339 3.079 1.00 86.25 116 PRO A C 1
ATOM 833 O O . PRO A 1 116 ? -7.288 6.787 3.879 1.00 86.25 116 PRO A O 1
ATOM 836 N N . GLU A 1 117 ? -9.147 5.610 3.495 1.00 90.31 117 GLU A N 1
ATOM 837 C CA . GLU A 1 117 ? -9.375 5.213 4.885 1.00 90.31 117 GLU A CA 1
ATOM 838 C C . GLU A 1 117 ? -8.269 4.293 5.399 1.00 90.31 117 GLU A C 1
ATOM 840 O O . GLU A 1 117 ? -7.805 4.481 6.525 1.00 90.31 117 GLU A O 1
ATOM 845 N N . LEU A 1 118 ? -7.785 3.356 4.577 1.00 91.50 118 LEU A N 1
ATOM 846 C CA . LEU A 1 118 ? -6.661 2.506 4.961 1.00 91.50 118 LEU A CA 1
ATOM 847 C C . LEU A 1 118 ? -5.410 3.350 5.217 1.00 91.50 118 LEU A C 1
ATOM 849 O O . LEU A 1 118 ? -4.766 3.179 6.251 1.00 91.50 118 LEU A O 1
ATOM 853 N N . VAL A 1 119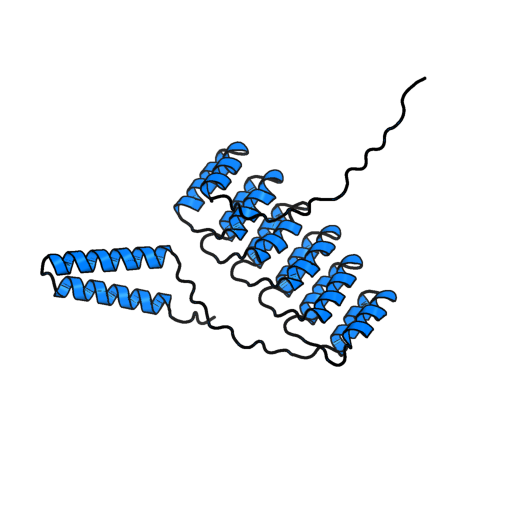 ? -5.125 4.326 4.343 1.00 89.06 119 VAL A N 1
ATOM 854 C CA . VAL A 1 119 ? -4.016 5.287 4.517 1.00 89.06 119 VAL A CA 1
ATOM 855 C C . VAL A 1 119 ? -4.149 6.057 5.842 1.00 89.06 119 VAL A C 1
ATOM 857 O O . VAL A 1 119 ? -3.159 6.288 6.545 1.00 89.06 119 VAL A O 1
ATOM 860 N N . ARG A 1 120 ? -5.376 6.435 6.229 1.00 90.69 120 ARG A N 1
ATOM 861 C CA . ARG A 1 120 ? -5.650 7.111 7.510 1.00 90.69 120 ARG A CA 1
ATOM 862 C C . ARG A 1 120 ? -5.395 6.207 8.719 1.00 90.69 120 ARG A C 1
ATOM 864 O O . ARG A 1 120 ? -4.888 6.711 9.718 1.00 90.69 120 ARG A O 1
ATOM 871 N N . ILE A 1 121 ? -5.713 4.913 8.637 1.00 91.56 121 ILE A N 1
ATOM 872 C CA . ILE A 1 121 ? -5.492 3.934 9.720 1.00 91.56 121 ILE A CA 1
ATOM 873 C C . ILE A 1 121 ? -4.000 3.626 9.897 1.00 91.56 121 ILE A C 1
ATOM 875 O O . ILE A 1 121 ? -3.510 3.555 11.024 1.00 91.56 121 ILE A O 1
ATOM 879 N N . VAL A 1 122 ? -3.256 3.463 8.801 1.00 89.00 122 VAL A N 1
ATOM 880 C CA . VAL A 1 122 ? -1.846 3.038 8.854 1.00 89.00 122 VAL A CA 1
ATOM 881 C C . VAL A 1 122 ? -0.888 4.137 9.305 1.00 89.00 122 VAL A C 1
ATOM 883 O O . VAL A 1 122 ? 0.137 3.848 9.920 1.00 89.00 122 VAL A O 1
ATOM 886 N N . ARG A 1 123 ? -1.225 5.408 9.062 1.00 86.50 123 ARG A N 1
ATOM 887 C CA . ARG A 1 123 ? -0.383 6.550 9.446 1.00 86.50 123 ARG A CA 1
ATOM 888 C C . ARG A 1 123 ? -0.046 6.589 10.949 1.00 86.50 123 ARG A C 1
ATOM 890 O O . ARG A 1 123 ? 1.137 6.686 11.264 1.00 86.50 123 ARG A O 1
ATOM 897 N N . PRO A 1 124 ? -1.010 6.501 11.886 1.00 87.12 124 PRO A N 1
ATOM 898 C CA . PRO A 1 124 ? -0.700 6.415 13.316 1.00 87.12 124 PRO A CA 1
ATOM 899 C C . PRO A 1 124 ? -0.031 5.090 13.723 1.00 87.12 124 PRO A C 1
ATOM 901 O O . PRO A 1 124 ? 0.747 5.082 14.676 1.00 87.12 124 PRO A O 1
ATOM 904 N N . LEU A 1 125 ? -0.262 3.987 12.994 1.00 85.38 125 LEU A N 1
ATOM 905 C CA . LEU A 1 125 ? 0.378 2.693 13.279 1.00 85.38 125 LEU A CA 1
ATOM 906 C C . LEU A 1 125 ? 1.891 2.694 13.075 1.00 85.38 125 LEU A C 1
ATOM 908 O O . LEU A 1 125 ? 2.580 1.905 13.720 1.00 85.38 125 LEU A O 1
ATOM 912 N N . ALA A 1 126 ? 2.408 3.576 12.219 1.00 79.12 126 ALA A N 1
ATOM 913 C CA . ALA A 1 126 ? 3.837 3.713 11.964 1.00 79.12 126 ALA A CA 1
ATOM 914 C C . ALA A 1 126 ? 4.640 3.833 13.277 1.00 79.12 126 ALA A C 1
ATOM 916 O O . ALA A 1 126 ? 5.621 3.121 13.481 1.00 79.12 126 ALA A O 1
ATOM 917 N N . ALA A 1 127 ? 4.163 4.627 14.240 1.00 78.25 127 ALA A N 1
ATOM 918 C CA . ALA A 1 127 ? 4.833 4.788 15.532 1.00 78.25 127 ALA A CA 1
ATOM 919 C C . ALA A 1 127 ? 4.911 3.494 16.373 1.00 78.25 127 ALA A C 1
ATOM 921 O O . ALA A 1 127 ? 5.751 3.403 17.265 1.00 78.25 127 ALA A O 1
ATOM 922 N N . GLN A 1 128 ? 4.062 2.496 16.104 1.00 79.56 128 GLN A N 1
ATOM 923 C CA . GLN A 1 128 ? 4.027 1.227 16.842 1.00 79.56 128 GLN A CA 1
ATOM 924 C C . GLN A 1 128 ? 4.895 0.124 16.228 1.00 79.56 128 GLN A C 1
ATOM 926 O O . GLN A 1 128 ? 5.153 -0.885 16.883 1.00 79.56 128 GLN A O 1
ATOM 931 N N . GLY A 1 129 ? 5.338 0.290 14.981 1.00 79.44 129 GLY A N 1
ATOM 932 C CA . GLY A 1 129 ? 6.211 -0.662 14.302 1.00 79.44 129 GLY A CA 1
ATOM 933 C C . GLY A 1 129 ? 5.706 -1.083 12.926 1.00 79.44 129 GLY A C 1
ATOM 934 O O . GLY A 1 129 ? 4.510 -1.137 12.639 1.00 79.44 129 GLY A O 1
ATOM 935 N N . SER A 1 130 ? 6.658 -1.428 12.065 1.00 78.44 130 SER A N 1
ATOM 936 C CA . SER A 1 130 ? 6.419 -1.724 10.654 1.00 78.44 130 SER A CA 1
ATOM 937 C C . SER A 1 130 ? 5.587 -2.984 10.407 1.00 78.44 130 SER A C 1
ATOM 939 O O . SER A 1 130 ? 4.809 -3.011 9.456 1.00 78.44 130 SER A O 1
ATOM 941 N N . SER A 1 131 ? 5.696 -4.009 11.258 1.00 85.31 131 SER A N 1
ATOM 942 C CA . SER A 1 131 ? 4.931 -5.257 11.116 1.00 85.31 131 SER A CA 1
ATOM 943 C C . SER A 1 131 ? 3.421 -5.040 11.247 1.00 85.31 131 SER A C 1
ATOM 945 O O . SER A 1 131 ? 2.653 -5.656 10.510 1.00 85.31 131 SER A O 1
ATOM 947 N N . TYR A 1 132 ? 2.985 -4.130 12.124 1.00 88.19 132 TYR A N 1
ATOM 948 C CA . TYR A 1 132 ? 1.569 -3.781 12.263 1.00 88.19 132 TYR A CA 1
ATOM 949 C C . TYR A 1 132 ? 1.053 -3.012 11.058 1.00 88.19 132 TYR A C 1
ATOM 951 O O . TYR A 1 132 ? -0.073 -3.247 10.627 1.00 88.19 132 TYR A O 1
ATOM 959 N N . VAL A 1 133 ? 1.874 -2.128 10.488 1.00 85.62 133 VAL A N 1
ATOM 960 C CA . VAL A 1 133 ? 1.483 -1.422 9.270 1.00 85.62 133 VAL A CA 1
ATOM 961 C C . VAL A 1 133 ? 1.328 -2.402 8.112 1.00 85.62 133 VAL A C 1
ATOM 963 O O . VAL A 1 133 ? 0.281 -2.410 7.475 1.00 85.62 133 VAL A O 1
ATOM 966 N N . VAL A 1 134 ? 2.318 -3.272 7.879 1.00 87.38 134 VAL A N 1
ATOM 967 C CA . VAL A 1 134 ? 2.236 -4.296 6.824 1.00 87.38 134 VAL A CA 1
ATOM 968 C C . VAL A 1 134 ? 1.009 -5.190 7.030 1.00 87.38 134 VAL A C 1
ATOM 970 O O . VAL A 1 134 ? 0.270 -5.421 6.078 1.00 87.38 134 VAL A O 1
ATOM 973 N N . GLY A 1 135 ? 0.739 -5.625 8.266 1.00 90.19 135 GLY A N 1
ATOM 974 C CA . GLY A 1 135 ? -0.444 -6.425 8.585 1.00 90.19 135 GLY A CA 1
ATOM 975 C C . GLY A 1 135 ? -1.766 -5.695 8.321 1.00 90.19 135 GLY A C 1
ATOM 976 O O . GLY A 1 135 ? -2.678 -6.275 7.740 1.00 90.19 135 GLY A O 1
ATOM 977 N N . ALA A 1 136 ? -1.874 -4.415 8.692 1.00 91.25 136 ALA A N 1
ATOM 978 C CA . ALA A 1 136 ? -3.071 -3.608 8.448 1.00 91.25 136 ALA A CA 1
ATOM 979 C C . ALA A 1 136 ? -3.292 -3.367 6.950 1.00 91.25 136 ALA A C 1
ATOM 981 O O . ALA A 1 136 ? -4.406 -3.517 6.455 1.00 91.25 136 ALA A O 1
ATOM 982 N N . VAL A 1 137 ? -2.222 -3.053 6.218 1.00 90.38 137 VAL A N 1
ATOM 983 C CA . VAL A 1 137 ? -2.249 -2.895 4.763 1.00 90.38 137 VAL A CA 1
ATOM 984 C C . VAL A 1 137 ? -2.704 -4.190 4.084 1.00 90.38 137 VAL A C 1
ATOM 986 O O . VAL A 1 137 ? -3.602 -4.159 3.251 1.00 90.38 137 VAL A O 1
ATOM 989 N N . GLN A 1 138 ? -2.146 -5.337 4.476 1.00 90.75 138 GLN A N 1
ATOM 990 C CA . GLN A 1 138 ? -2.553 -6.645 3.954 1.00 90.75 138 GLN A CA 1
ATOM 991 C C . GLN A 1 138 ? -4.018 -6.975 4.260 1.00 90.75 138 GLN A C 1
ATOM 993 O O . GLN A 1 138 ? -4.684 -7.570 3.419 1.00 90.75 138 GLN A O 1
ATOM 998 N N . ALA A 1 139 ? -4.510 -6.587 5.439 1.00 92.00 139 ALA A N 1
ATOM 999 C CA . ALA A 1 139 ? -5.889 -6.816 5.859 1.00 92.00 139 ALA A CA 1
ATOM 1000 C C . ALA A 1 139 ? -6.915 -5.926 5.139 1.00 92.00 139 ALA A C 1
ATOM 1002 O O . ALA A 1 139 ? -8.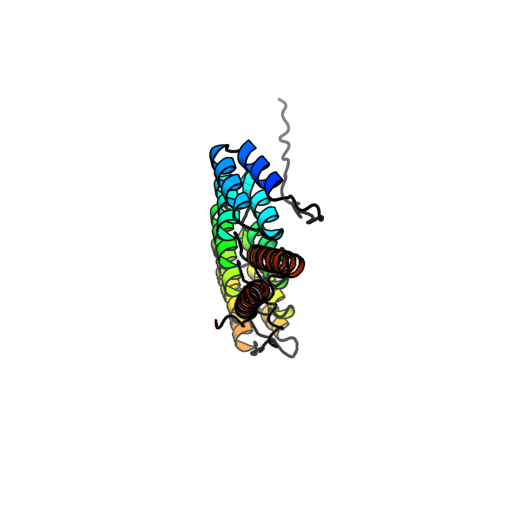069 -6.329 5.022 1.00 92.00 139 ALA A O 1
ATOM 1003 N N . GLY A 1 140 ? -6.522 -4.718 4.721 1.00 90.62 140 GLY A N 1
ATOM 1004 C CA . GLY A 1 140 ? -7.430 -3.724 4.139 1.00 90.62 140 GLY A CA 1
ATOM 1005 C C . GLY A 1 140 ? -7.309 -3.531 2.627 1.00 90.62 140 GLY A C 1
ATOM 1006 O O . GLY A 1 140 ? -8.182 -2.901 2.031 1.00 90.62 140 GLY A O 1
ATOM 1007 N N . ALA A 1 141 ? -6.248 -4.030 1.993 1.00 89.19 141 ALA A N 1
ATOM 1008 C CA . ALA A 1 141 ? -6.069 -3.910 0.549 1.00 89.19 141 ALA A CA 1
ATOM 1009 C C . ALA A 1 141 ? -7.172 -4.660 -0.218 1.00 89.19 141 ALA A C 1
ATOM 1011 O O . ALA A 1 141 ? -7.554 -5.758 0.179 1.00 89.19 141 ALA A O 1
ATOM 1012 N N . ASP A 1 142 ? -7.671 -4.061 -1.302 1.00 88.50 142 ASP A N 1
ATOM 1013 C CA . ASP A 1 142 ? -8.839 -4.525 -2.077 1.00 88.50 142 ASP A CA 1
ATOM 1014 C C . ASP A 1 142 ? -10.155 -4.621 -1.293 1.00 88.50 142 ASP A C 1
ATOM 1016 O O . ASP A 1 142 ? -11.089 -5.312 -1.701 1.00 88.50 142 ASP A O 1
ATOM 1020 N N . THR A 1 143 ? -10.270 -3.907 -0.174 1.00 89.38 143 THR A N 1
ATOM 1021 C CA . THR A 1 143 ? -11.506 -3.890 0.615 1.00 89.38 143 THR A CA 1
ATOM 1022 C C . THR A 1 143 ? -12.137 -2.508 0.633 1.00 89.38 143 THR A C 1
ATOM 1024 O O . THR A 1 143 ? -11.460 -1.478 0.616 1.00 89.38 143 THR A O 1
ATOM 1027 N N . TYR A 1 144 ? -13.466 -2.483 0.686 1.00 89.38 144 TYR A N 1
ATOM 1028 C CA . TYR A 1 144 ? -14.206 -1.285 1.033 1.00 89.38 144 TYR A CA 1
ATOM 1029 C C . TYR A 1 144 ? -14.112 -1.049 2.543 1.00 89.38 144 TYR A C 1
ATOM 1031 O O . TYR A 1 144 ? -14.449 -1.930 3.337 1.00 89.38 144 TYR A O 1
ATOM 1039 N N . LEU A 1 145 ? -13.693 0.154 2.937 1.00 92.50 145 LEU A N 1
ATOM 1040 C CA . LEU A 1 145 ? -13.628 0.576 4.332 1.00 92.50 145 LEU A CA 1
ATOM 1041 C C . LEU A 1 145 ? -14.618 1.714 4.571 1.00 92.50 145 LEU A C 1
ATOM 1043 O O . LEU A 1 145 ? -14.410 2.848 4.143 1.00 92.50 145 LEU A O 1
ATOM 1047 N N . TYR A 1 146 ? -15.704 1.413 5.282 1.00 92.38 146 TYR A N 1
ATOM 1048 C CA . TYR A 1 146 ? -16.697 2.413 5.656 1.00 92.38 146 TYR A CA 1
ATOM 1049 C C . TYR A 1 146 ? -16.088 3.443 6.619 1.00 92.38 146 TYR A C 1
ATOM 1051 O O . TYR A 1 146 ? -15.613 3.094 7.701 1.00 92.38 146 TYR A O 1
ATOM 1059 N N . SER A 1 147 ? -16.101 4.723 6.236 1.00 93.12 147 SER A N 1
ATOM 1060 C CA . SER A 1 147 ? -15.365 5.789 6.936 1.00 93.12 147 SER A CA 1
ATOM 1061 C C . SER A 1 147 ? -15.650 5.884 8.453 1.00 93.12 147 SER A C 1
ATOM 1063 O O . SER A 1 147 ? -14.688 5.924 9.222 1.00 93.12 147 SER A O 1
ATOM 1065 N N . PRO A 1 148 ? -16.907 5.801 8.942 1.00 93.38 148 PRO A N 1
ATOM 1066 C CA . PRO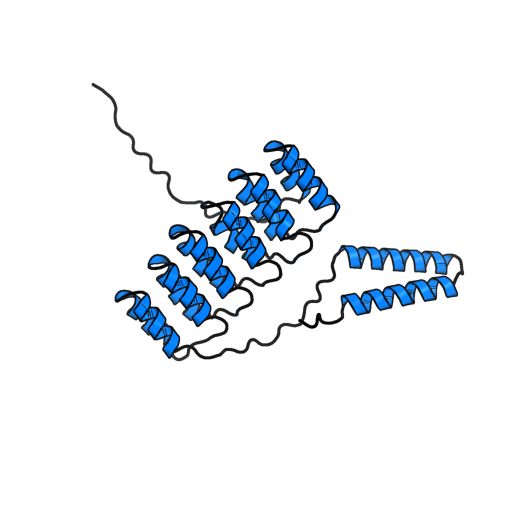 A 1 148 ? -17.179 5.795 10.386 1.00 93.38 148 PRO A CA 1
ATOM 1067 C C . PRO A 1 148 ? -16.566 4.608 11.143 1.00 93.38 148 PRO A C 1
ATOM 1069 O O . PRO A 1 148 ? -16.117 4.759 12.279 1.00 93.38 148 PRO A O 1
ATOM 1072 N N . LEU A 1 149 ? -16.494 3.430 10.517 1.00 95.19 149 LEU A N 1
ATOM 1073 C CA . LEU A 1 149 ? -15.801 2.270 11.084 1.00 95.19 149 LEU A CA 1
ATOM 1074 C C . LEU A 1 149 ? -14.282 2.467 11.078 1.00 95.19 149 LEU A C 1
ATOM 1076 O O . LEU A 1 149 ? -13.609 2.159 12.066 1.00 95.19 149 LEU A O 1
ATOM 1080 N N . ALA A 1 150 ? -13.743 3.026 9.993 1.00 94.94 150 ALA A N 1
ATOM 1081 C CA . ALA A 1 150 ? -12.326 3.345 9.885 1.00 94.94 150 ALA A CA 1
ATOM 1082 C C . ALA A 1 150 ? -11.875 4.328 10.977 1.00 94.94 150 ALA A C 1
ATOM 1084 O O . ALA A 1 150 ? -10.803 4.139 11.547 1.00 94.94 150 ALA A O 1
ATOM 1085 N N . ASP A 1 151 ? -12.703 5.313 11.343 1.00 94.88 151 ASP A N 1
ATOM 1086 C CA . ASP A 1 151 ? -12.419 6.255 12.435 1.00 94.88 151 ASP A CA 1
ATOM 1087 C C . ASP A 1 151 ? -12.184 5.557 13.784 1.00 94.88 151 ASP A C 1
ATOM 1089 O O . ASP A 1 151 ? -11.337 5.992 14.572 1.00 94.88 151 ASP A O 1
ATOM 1093 N N . VAL A 1 152 ? -12.890 4.452 14.051 1.00 95.38 152 VAL A N 1
ATOM 1094 C CA . VAL A 1 152 ? -12.664 3.639 15.256 1.00 95.38 152 VAL A CA 1
ATOM 1095 C C . VAL A 1 152 ? -11.292 2.965 15.193 1.00 95.38 152 VAL A C 1
ATOM 1097 O O . VAL A 1 152 ? -10.546 3.010 16.173 1.00 95.38 152 VAL A O 1
ATOM 1100 N N . CYS A 1 153 ? -10.917 2.398 14.042 1.00 96.31 153 CYS A N 1
ATOM 1101 C CA . CYS A 1 153 ? -9.597 1.789 13.860 1.00 96.31 153 CYS A CA 1
ATOM 1102 C C . CYS A 1 153 ? -8.461 2.825 13.918 1.00 96.31 153 CYS A C 1
ATOM 1104 O O . CYS A 1 153 ? -7.420 2.541 14.502 1.00 96.31 153 CYS A O 1
ATOM 1106 N N . VAL A 1 154 ? -8.662 4.042 13.400 1.00 94.56 154 VAL A N 1
ATOM 1107 C CA . VAL A 1 154 ? -7.705 5.157 13.541 1.00 94.56 154 VAL A CA 1
ATOM 1108 C C . VAL A 1 154 ? -7.484 5.498 15.015 1.00 94.56 154 VAL A C 1
ATOM 1110 O O . VAL A 1 154 ? -6.345 5.661 15.446 1.00 94.56 154 VAL A O 1
ATOM 1113 N N . ALA A 1 155 ? -8.550 5.582 15.814 1.00 93.69 155 ALA A N 1
ATOM 1114 C CA . ALA A 1 155 ? -8.418 5.835 17.247 1.00 93.69 155 ALA A CA 1
ATOM 1115 C C . ALA A 1 155 ? -7.701 4.675 17.967 1.00 93.69 155 ALA A C 1
ATOM 1117 O O . ALA A 1 155 ? -6.863 4.901 18.841 1.00 93.69 155 ALA A O 1
ATOM 1118 N N . MET A 1 156 ? -7.981 3.434 17.561 1.00 93.81 156 MET A N 1
ATOM 1119 C CA . MET A 1 156 ? -7.336 2.231 18.092 1.00 93.81 156 MET A CA 1
ATOM 1120 C C . MET A 1 156 ? -5.841 2.151 17.754 1.00 93.81 156 MET A C 1
ATOM 1122 O O . MET A 1 156 ? -5.053 1.692 18.587 1.00 93.81 156 MET A O 1
ATOM 1126 N N . ALA A 1 157 ? -5.444 2.658 16.585 1.00 90.81 157 ALA A N 1
ATOM 1127 C CA . ALA A 1 157 ? -4.063 2.702 16.104 1.00 90.81 157 ALA A CA 1
ATOM 1128 C C . ALA A 1 157 ? -3.126 3.513 16.998 1.00 90.81 157 ALA A C 1
ATOM 1130 O O . ALA A 1 157 ? -1.920 3.285 16.985 1.00 90.81 157 ALA A O 1
ATOM 1131 N N . SER A 1 158 ? -3.665 4.422 17.807 1.00 85.25 158 SER A N 1
ATOM 1132 C CA . SER A 1 158 ? -2.902 5.175 18.808 1.00 85.25 158 SER A CA 1
ATOM 1133 C C . SER A 1 158 ? -2.695 4.402 20.117 1.00 85.25 158 SER A C 1
ATOM 1135 O O . SER A 1 158 ? -1.934 4.845 20.970 1.00 85.25 158 SER A O 1
ATOM 1137 N N . VAL A 1 159 ? -3.373 3.261 20.296 1.00 89.44 159 VAL A N 1
ATOM 1138 C CA . VAL A 1 159 ? -3.403 2.487 21.551 1.00 89.44 159 VAL A CA 1
ATOM 1139 C C . VAL A 1 159 ? -2.781 1.100 21.387 1.00 89.44 159 VAL A C 1
ATOM 1141 O O . VAL A 1 159 ? -2.063 0.643 22.269 1.00 89.44 159 VAL A O 1
ATOM 1144 N N . SER A 1 160 ? -3.060 0.394 20.284 1.00 92.31 160 SER A N 1
ATOM 1145 C CA . SER A 1 160 ? -2.583 -0.982 20.081 1.00 92.31 160 SER A CA 1
ATOM 1146 C C . SER A 1 160 ? -2.501 -1.368 18.606 1.00 92.31 160 SER A C 1
ATOM 1148 O O . SER A 1 160 ? -3.518 -1.453 17.916 1.00 92.31 160 SER A O 1
ATOM 1150 N N . GLY A 1 161 ? -1.290 -1.677 18.142 1.00 90.00 161 GLY A N 1
ATOM 1151 C CA . GLY A 1 161 ? -1.038 -2.107 16.770 1.00 90.00 161 GLY A CA 1
ATOM 1152 C C . GLY A 1 161 ? -1.732 -3.420 16.415 1.00 90.00 161 GLY A C 1
ATOM 1153 O O . GLY A 1 161 ? -2.430 -3.491 15.407 1.00 90.00 161 GLY A O 1
ATOM 1154 N N . SER A 1 162 ? -1.631 -4.436 17.278 1.00 94.31 162 SER A N 1
ATOM 1155 C CA . SER A 1 162 ? -2.243 -5.753 17.049 1.00 94.31 162 SER A CA 1
ATOM 1156 C C . SER A 1 162 ? -3.769 -5.687 16.944 1.00 94.31 162 SER A C 1
ATOM 1158 O O . SER A 1 162 ? -4.348 -6.238 16.007 1.00 94.31 162 SER A O 1
ATOM 1160 N N . ASN A 1 163 ? -4.426 -4.963 17.856 1.00 95.12 163 ASN A N 1
ATOM 1161 C CA . ASN A 1 163 ? -5.879 -4.806 17.814 1.00 95.12 163 ASN A CA 1
ATOM 1162 C C . ASN A 1 163 ? -6.326 -3.968 16.614 1.00 95.12 163 ASN A C 1
ATOM 1164 O O . ASN A 1 163 ? -7.399 -4.217 16.078 1.00 95.12 163 ASN A O 1
ATOM 1168 N N . THR A 1 164 ? -5.498 -3.036 16.140 1.00 95.06 164 THR A N 1
ATOM 1169 C CA . THR A 1 164 ? -5.806 -2.259 14.933 1.00 95.06 164 THR A CA 1
ATOM 1170 C C . THR A 1 164 ? -5.752 -3.112 13.674 1.00 95.06 164 THR A C 1
ATOM 1172 O O . THR A 1 164 ? -6.646 -2.996 12.843 1.00 95.06 164 THR A O 1
ATOM 1175 N N . VAL A 1 165 ? -4.772 -4.013 13.536 1.00 95.38 165 VAL A N 1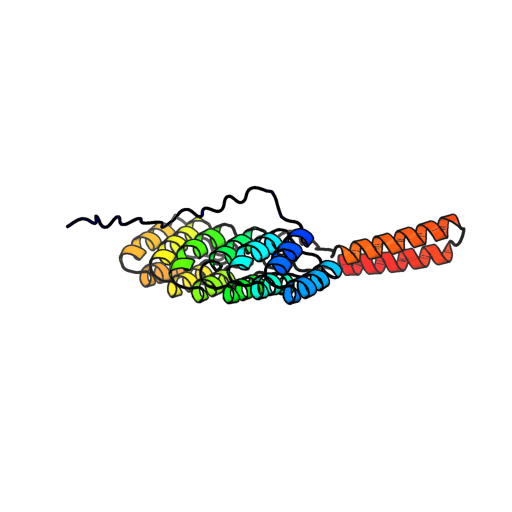
ATOM 1176 C CA . VAL A 1 165 ? -4.756 -4.976 12.418 1.00 95.38 165 VAL A CA 1
ATOM 1177 C C . VAL A 1 165 ? -6.041 -5.808 12.430 1.00 95.38 165 VAL A C 1
ATOM 1179 O O . VAL A 1 165 ? -6.731 -5.898 11.417 1.00 95.38 165 VAL A O 1
ATOM 1182 N N . ALA A 1 166 ? -6.428 -6.326 13.600 1.00 97.06 166 ALA A N 1
ATOM 1183 C CA . ALA A 1 166 ? -7.686 -7.052 13.755 1.00 97.06 166 ALA A CA 1
ATOM 1184 C C . ALA A 1 166 ? -8.923 -6.172 13.492 1.00 97.06 166 ALA A C 1
ATOM 1186 O O . ALA A 1 166 ? -9.930 -6.675 12.994 1.00 97.06 166 ALA A O 1
ATOM 1187 N N . CYS A 1 167 ? -8.858 -4.875 13.807 1.00 96.94 167 CYS A N 1
ATOM 1188 C CA . CYS A 1 167 ? -9.903 -3.898 13.515 1.00 96.94 167 CYS A CA 1
ATOM 1189 C C . CYS A 1 167 ? -10.105 -3.766 12.006 1.00 96.94 167 CYS A C 1
ATOM 1191 O O . CYS A 1 167 ? -11.225 -3.963 11.548 1.00 96.94 167 CYS A O 1
ATOM 1193 N N . VAL A 1 168 ? -9.030 -3.554 11.234 1.00 96.81 168 VAL A N 1
ATOM 1194 C CA . VAL A 1 168 ? -9.090 -3.473 9.764 1.00 96.81 168 VAL A CA 1
ATOM 1195 C C . VAL A 1 168 ? -9.712 -4.736 9.176 1.00 96.81 168 VAL A C 1
ATOM 1197 O O . VAL A 1 168 ? -10.681 -4.637 8.429 1.00 96.81 168 VAL A O 1
ATOM 1200 N N . SER A 1 169 ? -9.245 -5.921 9.584 1.00 96.25 169 SER A N 1
ATOM 1201 C CA . SER A 1 169 ? -9.841 -7.188 9.136 1.00 96.25 169 SER A CA 1
ATOM 1202 C C . SER A 1 169 ? -11.321 -7.323 9.510 1.00 96.25 169 SER A C 1
ATOM 1204 O O . SER A 1 169 ? -12.081 -7.946 8.781 1.00 96.25 169 SER A O 1
ATOM 1206 N N . THR A 1 170 ? -11.737 -6.766 10.652 1.00 96.56 170 THR A N 1
ATOM 1207 C CA . THR A 1 170 ? -13.130 -6.835 11.123 1.00 96.56 170 THR A CA 1
ATOM 1208 C C . THR A 1 170 ? -14.048 -5.933 10.303 1.00 96.56 170 THR A C 1
ATOM 1210 O O . THR A 1 170 ? -15.198 -6.298 10.083 1.00 96.56 170 THR A O 1
ATOM 1213 N N . ILE A 1 171 ? -13.567 -4.764 9.873 1.00 96.00 171 ILE A N 1
ATOM 1214 C CA . ILE A 1 171 ? -14.383 -3.760 9.171 1.00 96.00 171 ILE A CA 1
ATOM 1215 C C . ILE A 1 171 ? -14.296 -3.861 7.642 1.00 96.00 171 ILE A C 1
ATOM 1217 O O . ILE A 1 171 ? -15.048 -3.183 6.944 1.00 96.00 171 ILE A O 1
ATOM 1221 N N . ALA A 1 172 ? -13.383 -4.685 7.126 1.00 94.44 172 ALA A N 1
ATOM 1222 C CA . ALA A 1 172 ? -13.208 -4.938 5.703 1.00 94.44 172 ALA A CA 1
ATOM 1223 C C . ALA A 1 172 ? -14.520 -5.398 5.055 1.00 94.44 172 ALA A C 1
ATOM 1225 O O . ALA A 1 172 ? -15.090 -6.418 5.446 1.00 94.44 172 ALA A O 1
ATOM 1226 N N . ASN A 1 173 ? -14.984 -4.651 4.050 1.00 93.06 173 ASN A N 1
ATOM 1227 C CA . ASN A 1 173 ? -16.259 -4.888 3.370 1.00 93.06 173 ASN A CA 1
ATOM 1228 C C . ASN A 1 173 ? -17.447 -4.939 4.343 1.00 93.06 173 ASN A C 1
ATOM 1230 O O . ASN A 1 173 ? -18.365 -5.742 4.175 1.00 93.06 173 ASN A O 1
ATOM 1234 N N . LYS A 1 174 ? -17.430 -4.093 5.379 1.00 93.69 174 LYS A N 1
ATOM 1235 C CA . LYS A 1 174 ? -18.524 -3.972 6.344 1.00 93.69 174 LYS A CA 1
ATOM 1236 C C . LYS A 1 174 ? -19.064 -2.551 6.452 1.00 93.69 174 LYS A C 1
ATOM 1238 O O . LYS A 1 174 ? -18.379 -1.575 6.152 1.00 93.69 174 LYS A O 1
ATOM 1243 N N . VAL A 1 175 ? -20.287 -2.453 6.964 1.00 93.31 175 VAL A N 1
ATOM 1244 C CA . VAL A 1 175 ? -20.963 -1.206 7.349 1.00 93.31 175 VAL A CA 1
ATOM 1245 C C . VAL A 1 175 ? -21.573 -1.325 8.748 1.00 93.31 175 VAL A C 1
ATOM 1247 O O . VAL A 1 175 ? -21.589 -2.401 9.346 1.00 93.31 175 VAL A O 1
ATOM 1250 N N . THR A 1 176 ? -22.080 -0.213 9.274 1.00 92.81 176 THR A N 1
ATOM 1251 C CA . THR A 1 176 ? -22.865 -0.147 10.517 1.00 92.81 176 THR A CA 1
ATOM 1252 C C . THR A 1 176 ? -24.169 0.605 10.282 1.00 92.81 176 THR A C 1
ATOM 1254 O O . THR A 1 176 ? -24.329 1.310 9.285 1.00 92.81 176 THR A O 1
ATOM 1257 N N . MET A 1 177 ? -25.112 0.467 11.213 1.00 88.19 177 MET A N 1
ATOM 1258 C CA . MET A 1 177 ? -26.367 1.220 11.226 1.00 88.19 177 MET A CA 1
ATOM 1259 C C . MET A 1 177 ? -26.492 2.021 12.520 1.00 88.19 177 MET A C 1
ATOM 1261 O O . MET A 1 177 ? -25.826 1.733 13.511 1.00 88.19 177 MET A O 1
ATOM 1265 N N . ASN A 1 178 ? -27.376 3.021 12.525 1.00 90.25 178 ASN A N 1
ATOM 1266 C CA . ASN A 1 178 ? -27.758 3.765 13.733 1.00 90.25 178 ASN A CA 1
ATOM 1267 C C . ASN A 1 178 ? -26.578 4.390 14.503 1.00 90.25 178 ASN A C 1
ATOM 1269 O O . ASN A 1 178 ? -26.665 4.569 15.714 1.00 90.25 178 ASN A O 1
ATOM 1273 N N . GLN A 1 179 ? -25.477 4.704 13.812 1.00 90.62 179 GLN A N 1
ATOM 1274 C CA . GLN A 1 179 ? -24.254 5.263 14.402 1.00 90.62 179 GLN A CA 1
ATOM 1275 C C . GLN A 1 179 ? -23.649 4.395 15.524 1.00 90.62 179 GLN A C 1
ATOM 1277 O O . GLN A 1 179 ? -22.972 4.900 16.425 1.00 90.62 179 GLN A O 1
ATOM 1282 N N . SER A 1 180 ? -23.884 3.077 15.496 1.00 92.31 180 SER A N 1
ATOM 1283 C CA . SER A 1 180 ? -23.427 2.152 16.540 1.00 92.31 180 SER A CA 1
ATOM 1284 C C . SER A 1 180 ? -21.905 2.159 16.731 1.00 92.31 180 SER A C 1
ATOM 1286 O O . SER A 1 180 ? -21.413 1.854 17.815 1.00 92.31 180 SER A O 1
ATOM 1288 N N . GLU A 1 181 ? -21.138 2.565 15.718 1.00 93.62 181 GLU A N 1
ATOM 1289 C CA . GLU A 1 181 ? -19.687 2.736 15.805 1.00 93.62 181 GLU A CA 1
ATOM 1290 C C . GLU A 1 181 ? -19.251 3.749 16.878 1.00 93.62 181 GLU A C 1
ATOM 1292 O O . GLU A 1 181 ? -18.177 3.594 17.465 1.00 93.62 181 GLU A O 1
ATOM 1297 N N . GLN A 1 182 ? -20.089 4.740 17.211 1.00 93.69 182 GLN A N 1
ATOM 1298 C CA . GLN A 1 182 ? -19.801 5.702 18.281 1.00 93.69 182 GLN A CA 1
ATOM 1299 C C . GLN A 1 182 ? -19.751 5.026 19.659 1.00 93.69 182 GLN A C 1
ATOM 1301 O O . GLN A 1 182 ? -18.942 5.402 20.515 1.00 93.69 182 GLN A O 1
ATOM 1306 N N . VAL A 1 183 ? -20.560 3.981 19.863 1.00 93.62 183 VAL A N 1
ATOM 1307 C CA . VAL A 1 183 ? -20.530 3.166 21.086 1.00 93.62 183 VAL A CA 1
ATOM 1308 C C . VAL A 1 183 ? -19.187 2.448 21.193 1.00 93.62 183 VAL A C 1
ATOM 1310 O O . VAL A 1 183 ? -18.542 2.500 22.239 1.00 93.62 183 VAL A O 1
ATOM 1313 N N . CYS A 1 184 ? -18.702 1.863 20.095 1.00 95.06 184 CYS A N 1
ATOM 1314 C CA . CYS A 1 184 ? -17.399 1.197 20.074 1.00 95.06 184 CYS A CA 1
ATOM 1315 C C . CYS A 1 184 ? -16.239 2.182 20.249 1.00 95.06 184 CYS A C 1
ATOM 1317 O O . CYS A 1 184 ? -15.263 1.870 20.933 1.00 95.06 184 CYS A O 1
ATOM 1319 N N . ARG A 1 185 ? -16.365 3.401 19.712 1.00 93.06 185 ARG A N 1
ATOM 1320 C CA . ARG A 1 185 ? -15.408 4.485 19.961 1.00 93.06 185 ARG A CA 1
ATOM 1321 C C . ARG A 1 185 ? -15.364 4.881 21.436 1.00 93.06 185 ARG A C 1
ATOM 1323 O O . ARG A 1 185 ? -14.287 5.139 21.954 1.00 93.06 185 ARG A O 1
ATOM 1330 N N . THR A 1 186 ? -16.503 4.884 22.124 1.00 93.81 186 THR A N 1
ATOM 1331 C CA . THR A 1 186 ? -16.567 5.151 23.571 1.00 93.81 186 THR A CA 1
ATOM 1332 C C . THR A 1 186 ? -15.979 3.991 24.374 1.00 93.81 186 THR A C 1
ATOM 1334 O O . THR A 1 186 ? -15.229 4.214 25.322 1.00 93.81 186 THR A O 1
ATOM 1337 N N . ALA A 1 187 ? -16.247 2.747 23.962 1.00 93.56 187 ALA A N 1
ATOM 1338 C CA . ALA A 1 187 ? -15.680 1.549 24.581 1.00 93.56 187 ALA A CA 1
ATOM 1339 C C . ALA A 1 187 ? -14.142 1.523 24.529 1.00 93.56 187 ALA A C 1
ATOM 1341 O O . ALA A 1 187 ? -13.518 0.921 25.402 1.00 93.56 187 ALA A O 1
ATOM 1342 N N . LEU A 1 188 ? -13.524 2.230 23.574 1.00 93.12 188 LEU A N 1
ATOM 1343 C CA . LEU A 1 188 ? -12.070 2.390 23.496 1.00 93.12 188 LEU A CA 1
ATOM 1344 C C . LEU A 1 188 ? -11.475 3.034 24.757 1.00 93.12 188 LEU A C 1
ATOM 1346 O O . LEU A 1 188 ? -10.352 2.690 25.118 1.00 93.12 188 LEU A O 1
ATOM 1350 N N . ASN A 1 189 ? -12.229 3.886 25.466 1.00 92.06 189 ASN A N 1
ATOM 1351 C CA . ASN A 1 189 ? -11.798 4.472 26.742 1.00 92.06 189 ASN A CA 1
ATOM 1352 C C . ASN A 1 189 ? -11.541 3.405 27.822 1.00 92.06 189 ASN A C 1
ATOM 1354 O O . ASN A 1 189 ? -10.749 3.637 28.729 1.00 92.06 189 ASN A O 1
ATOM 1358 N N . ASN A 1 190 ? -12.178 2.234 27.710 1.00 92.44 190 ASN A N 1
ATOM 1359 C CA . ASN A 1 190 ? -11.956 1.091 28.601 1.00 92.44 190 ASN A CA 1
ATOM 1360 C C . ASN A 1 190 ? -10.865 0.139 28.081 1.00 92.44 190 ASN A C 1
ATOM 1362 O O . ASN A 1 190 ? -10.407 -0.738 28.811 1.00 92.44 190 ASN A O 1
ATOM 1366 N N . GLY A 1 191 ? -10.451 0.285 26.819 1.00 92.31 191 GLY A N 1
ATOM 1367 C CA . GLY A 1 191 ? -9.404 -0.508 26.182 1.00 92.31 191 GLY A CA 1
ATOM 1368 C C . GLY A 1 191 ? -9.722 -0.883 24.734 1.00 92.31 191 GLY A C 1
ATOM 1369 O O . GLY A 1 191 ? -10.876 -1.038 24.330 1.00 92.31 191 GLY A O 1
ATOM 1370 N N . SER A 1 192 ? -8.672 -1.089 23.937 1.00 93.50 192 SER A N 1
ATOM 1371 C CA . SER A 1 192 ? -8.793 -1.440 22.512 1.00 93.50 192 SER A CA 1
ATOM 1372 C C . SER A 1 192 ? -9.459 -2.796 22.265 1.00 93.50 192 SER A C 1
ATOM 1374 O O . SER A 1 192 ? -10.155 -2.956 21.265 1.00 93.50 192 SER A O 1
ATOM 1376 N N . SER A 1 193 ? -9.325 -3.750 23.190 1.00 95.50 193 SER A N 1
ATOM 1377 C CA . SER A 1 193 ? -10.019 -5.042 23.125 1.00 95.50 193 SER A CA 1
ATOM 1378 C C . SER A 1 193 ? -11.541 -4.897 23.227 1.00 95.50 193 SER A C 1
ATOM 1380 O O . SER A 1 193 ? -12.257 -5.571 22.488 1.00 95.50 193 SER A O 1
ATOM 1382 N N . TYR A 1 194 ? -12.041 -3.997 24.080 1.00 94.25 194 TYR A N 1
ATOM 1383 C CA . TYR A 1 194 ? -13.478 -3.737 24.232 1.00 94.25 194 TYR A CA 1
ATOM 1384 C C . TYR A 1 194 ? -14.068 -3.093 22.979 1.00 94.25 194 TYR A C 1
ATOM 1386 O O . TYR A 1 194 ? -15.113 -3.525 22.495 1.00 94.25 194 TYR A O 1
ATOM 1394 N N . ALA A 1 195 ? -13.374 -2.105 22.409 1.00 94.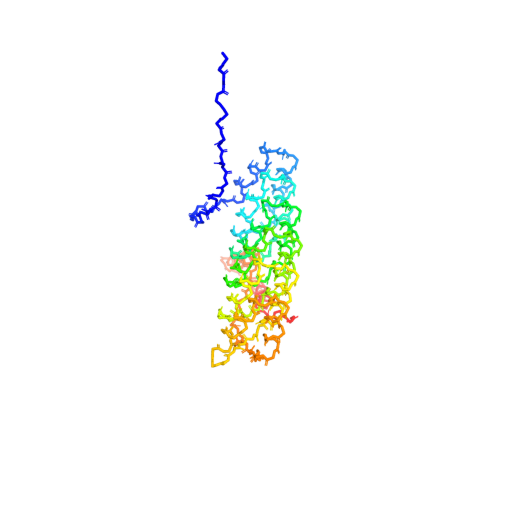25 195 ALA A N 1
ATOM 1395 C CA . ALA A 1 195 ? -13.772 -1.500 21.142 1.00 94.25 195 ALA A CA 1
ATOM 1396 C C . ALA A 1 195 ? -13.812 -2.532 20.002 1.00 94.25 195 ALA A C 1
ATOM 1398 O O . ALA A 1 195 ? -14.776 -2.567 19.240 1.00 94.25 195 ALA A O 1
ATOM 1399 N N . LEU A 1 196 ? -12.814 -3.419 19.916 1.00 95.94 196 LEU A N 1
ATOM 1400 C CA . LEU A 1 196 ? -12.776 -4.479 18.905 1.00 95.94 196 LEU A CA 1
ATOM 1401 C C . LEU A 1 196 ? -13.913 -5.499 19.081 1.00 95.94 196 LEU A C 1
ATOM 1403 O O . LEU A 1 196 ? -14.538 -5.895 18.100 1.00 95.94 196 LEU A O 1
ATOM 1407 N N . GLN A 1 197 ? -14.200 -5.921 20.316 1.00 96.38 197 GLN A N 1
ATOM 1408 C CA . GLN A 1 197 ? -15.336 -6.805 20.603 1.00 96.38 197 GLN A CA 1
ATOM 1409 C C . GLN A 1 197 ? -16.670 -6.145 20.248 1.00 96.38 197 GLN A C 1
ATOM 1411 O O . GLN A 1 197 ? -17.520 -6.793 19.644 1.00 96.38 197 GLN A O 1
ATOM 1416 N N . CYS A 1 198 ? -16.824 -4.856 20.560 1.00 95.94 198 CYS A N 1
ATOM 1417 C CA . CYS A 1 198 ? -17.992 -4.077 20.166 1.00 95.94 198 CYS A CA 1
ATOM 1418 C C . CYS A 1 198 ? -18.165 -4.076 18.643 1.00 95.94 198 CYS A C 1
ATOM 1420 O O . CYS A 1 198 ? -19.232 -4.445 18.164 1.00 95.94 198 CYS A O 1
ATOM 1422 N N . LEU A 1 199 ? -17.104 -3.765 17.882 1.00 96.38 199 LEU A N 1
ATOM 1423 C CA . LEU A 1 199 ? -17.142 -3.761 16.415 1.00 96.38 199 LEU A CA 1
ATOM 1424 C C . LEU A 1 199 ? -17.622 -5.099 15.852 1.00 96.38 199 LEU A C 1
ATOM 1426 O O . LEU A 1 199 ? -18.545 -5.127 15.044 1.00 96.38 199 LEU A O 1
ATOM 1430 N N . ARG A 1 200 ? -17.062 -6.213 16.334 1.00 96.00 200 ARG A N 1
ATOM 1431 C CA . ARG A 1 200 ? -17.458 -7.565 15.905 1.00 96.00 200 ARG A CA 1
ATOM 1432 C C . ARG A 1 200 ? -18.943 -7.865 16.119 1.00 96.00 200 ARG A C 1
ATOM 1434 O O . ARG A 1 200 ? -19.482 -8.701 15.405 1.00 96.00 200 ARG A O 1
ATOM 1441 N N . GLY A 1 201 ? -19.586 -7.211 17.086 1.00 94.31 201 GLY A N 1
ATOM 1442 C CA . GLY A 1 201 ? -21.010 -7.377 17.372 1.00 94.31 201 GLY A CA 1
ATOM 1443 C C . GLY A 1 201 ? -21.943 -6.468 16.567 1.00 94.31 201 GLY A C 1
ATOM 1444 O O . GLY A 1 201 ? -23.146 -6.712 16.583 1.00 94.31 201 GLY A O 1
ATOM 1445 N N . ILE A 1 202 ? -21.428 -5.430 15.894 1.00 93.25 202 ILE A N 1
ATOM 1446 C CA . ILE A 1 202 ? -22.262 -4.401 15.240 1.00 93.25 202 ILE A CA 1
ATOM 1447 C C . ILE A 1 202 ? -22.076 -4.295 13.723 1.00 93.25 202 ILE A C 1
ATOM 1449 O O . ILE A 1 202 ? -22.867 -3.625 13.062 1.00 93.25 202 ILE A O 1
ATOM 1453 N N . VAL A 1 203 ? -21.015 -4.890 13.172 1.00 95.44 203 VAL A N 1
ATOM 1454 C CA . VAL A 1 203 ? -20.719 -4.804 11.738 1.00 95.44 203 VAL A CA 1
ATOM 1455 C C . VAL A 1 203 ? -21.639 -5.699 10.914 1.00 95.44 203 VAL A C 1
ATOM 1457 O O . VAL A 1 203 ? -21.950 -6.825 11.297 1.00 95.44 203 VAL A O 1
ATOM 1460 N N . LEU A 1 204 ? -22.026 -5.206 9.742 1.00 93.56 204 LEU A N 1
ATOM 1461 C CA . LEU A 1 204 ? -22.866 -5.902 8.771 1.00 93.56 204 LEU A CA 1
ATOM 1462 C C . LEU A 1 204 ? -22.112 -6.060 7.454 1.00 93.56 204 LEU A C 1
ATOM 1464 O O . LEU A 1 204 ? -21.362 -5.164 7.068 1.00 93.56 204 LEU A O 1
ATOM 1468 N N . ASP A 1 205 ? -22.312 -7.186 6.770 1.00 92.25 205 ASP A N 1
ATOM 1469 C CA . ASP A 1 205 ? -21.732 -7.433 5.450 1.00 92.25 205 ASP A CA 1
ATOM 1470 C C . ASP A 1 205 ? -22.147 -6.368 4.435 1.00 92.25 205 ASP A C 1
ATOM 1472 O O . ASP A 1 205 ? -23.326 -6.049 4.282 1.00 92.25 205 ASP A O 1
ATOM 1476 N N . TYR A 1 206 ? -21.157 -5.847 3.716 1.00 84.94 206 TYR A N 1
ATOM 1477 C CA . TYR A 1 206 ? -21.348 -4.998 2.558 1.00 84.94 206 TYR A CA 1
ATOM 1478 C C . TYR A 1 206 ? -20.782 -5.707 1.338 1.00 84.94 206 TYR A C 1
ATOM 1480 O O . TYR A 1 206 ? -19.589 -5.994 1.260 1.00 84.94 206 TYR A O 1
ATOM 1488 N N . THR A 1 207 ? -21.646 -5.989 0.370 1.00 77.38 207 THR A N 1
ATOM 1489 C CA . THR A 1 207 ? -21.222 -6.503 -0.928 1.00 77.38 207 THR A CA 1
ATOM 1490 C C . THR A 1 207 ? -20.958 -5.301 -1.834 1.00 77.38 207 THR A C 1
ATOM 1492 O O . THR A 1 207 ? -21.920 -4.645 -2.243 1.00 77.38 207 THR A O 1
ATOM 1495 N N . PRO A 1 208 ? -19.692 -4.951 -2.126 1.00 64.00 208 PRO A N 1
ATOM 1496 C CA . PRO A 1 208 ? -19.415 -3.869 -3.056 1.00 64.00 208 PRO A CA 1
ATOM 1497 C C . PRO A 1 208 ? -19.999 -4.216 -4.427 1.00 64.00 208 PRO A C 1
ATOM 1499 O O . PRO A 1 208 ? -19.895 -5.353 -4.890 1.00 64.00 208 PRO A O 1
ATOM 1502 N N . VAL A 1 209 ? -20.619 -3.233 -5.083 1.00 60.34 209 VAL A N 1
ATOM 1503 C CA . VAL A 1 209 ? -20.993 -3.366 -6.496 1.00 60.34 209 VAL A CA 1
ATOM 1504 C C . VAL A 1 209 ? -19.699 -3.621 -7.274 1.00 60.34 209 VAL A C 1
ATOM 1506 O O . VAL A 1 209 ? -18.757 -2.842 -7.095 1.00 60.34 209 VAL A O 1
ATOM 1509 N N . PRO A 1 210 ? -19.605 -4.686 -8.094 1.00 53.16 210 PRO A N 1
ATOM 1510 C CA . PRO A 1 210 ? -18.399 -4.946 -8.863 1.00 53.16 210 PRO A CA 1
ATOM 1511 C C . PRO A 1 210 ? -18.119 -3.731 -9.743 1.00 53.16 210 PRO A C 1
ATOM 1513 O O . PRO A 1 210 ? -18.954 -3.328 -10.556 1.00 53.16 210 PRO A O 1
ATOM 1516 N N . GLU A 1 211 ? -16.960 -3.106 -9.541 1.00 49.56 211 GLU A N 1
ATOM 1517 C CA . GLU A 1 211 ? -16.519 -2.058 -10.447 1.00 49.56 211 GLU A CA 1
ATOM 1518 C C . GLU A 1 211 ? -16.359 -2.639 -11.856 1.00 49.56 211 GLU A C 1
ATOM 1520 O O . GLU A 1 211 ? -15.973 -3.803 -11.997 1.00 49.56 211 GLU A O 1
ATOM 1525 N N . PRO A 1 212 ? -16.611 -1.843 -12.912 1.00 42.78 212 PRO A N 1
ATOM 1526 C CA . PRO A 1 212 ? -16.298 -2.276 -14.261 1.00 42.78 212 PRO A CA 1
ATOM 1527 C C . PRO A 1 212 ? -14.818 -2.653 -14.310 1.00 42.78 212 PRO A C 1
ATOM 1529 O O . PRO A 1 212 ? -13.952 -1.837 -13.979 1.00 42.78 212 PRO A O 1
ATOM 1532 N N . THR A 1 213 ? -14.538 -3.895 -14.701 1.00 44.38 213 THR A N 1
ATOM 1533 C CA . THR A 1 213 ? -13.188 -4.415 -14.890 1.00 44.38 213 THR A CA 1
ATOM 1534 C C . THR A 1 213 ? -12.459 -3.487 -15.857 1.00 44.38 213 THR A C 1
ATOM 1536 O O . THR A 1 213 ? -12.671 -3.530 -17.068 1.00 44.38 213 THR A O 1
ATOM 1539 N N . ARG A 1 214 ? -11.624 -2.583 -15.334 1.00 47.06 214 ARG A N 1
ATOM 1540 C CA . ARG A 1 214 ? -10.692 -1.832 -16.171 1.00 47.06 214 ARG A CA 1
ATOM 1541 C C . ARG A 1 214 ? -9.624 -2.824 -16.586 1.00 47.06 214 ARG A C 1
ATOM 1543 O O . ARG A 1 214 ? -8.737 -3.134 -15.798 1.00 47.06 214 ARG A O 1
ATOM 1550 N N . VAL A 1 215 ? -9.755 -3.338 -17.802 1.00 48.97 215 VAL A N 1
ATOM 1551 C CA . VAL A 1 215 ? -8.719 -4.128 -18.455 1.00 48.97 215 VAL A CA 1
ATOM 1552 C C . VAL A 1 215 ? -7.458 -3.267 -18.511 1.00 48.97 215 VAL A C 1
ATOM 1554 O O . VAL A 1 215 ? -7.385 -2.292 -19.263 1.00 48.97 215 VAL A O 1
ATOM 1557 N N . MET A 1 216 ? -6.481 -3.588 -17.667 1.00 45.50 216 MET A N 1
ATOM 1558 C CA . MET A 1 216 ? -5.145 -3.029 -17.788 1.00 45.50 216 MET A CA 1
ATOM 1559 C C . MET A 1 216 ? -4.440 -3.763 -18.915 1.00 45.50 216 MET A C 1
ATOM 1561 O O . MET A 1 216 ? -3.904 -4.847 -18.724 1.00 45.50 216 MET A O 1
ATOM 1565 N N . VAL A 1 217 ? -4.466 -3.164 -20.099 1.00 56.19 217 VAL A N 1
ATOM 1566 C CA . VAL A 1 217 ? -3.611 -3.612 -21.190 1.00 56.19 217 VAL A CA 1
ATOM 1567 C C . VAL A 1 217 ? -2.216 -3.056 -20.934 1.00 56.19 217 VAL A C 1
ATOM 1569 O O . VAL A 1 217 ? -2.041 -1.838 -20.825 1.00 56.19 217 VAL A O 1
ATOM 1572 N N . GLU A 1 218 ? -1.220 -3.930 -20.814 1.00 57.06 218 GLU A N 1
ATOM 1573 C CA . GLU A 1 218 ? 0.155 -3.494 -20.590 1.00 57.06 218 GLU A CA 1
ATOM 1574 C C . GLU A 1 218 ? 0.633 -2.676 -21.802 1.00 57.06 218 GLU A C 1
ATOM 1576 O O . GLU A 1 218 ? 0.389 -3.028 -22.960 1.00 57.06 218 GLU A O 1
ATOM 1581 N N . LEU A 1 219 ? 1.323 -1.555 -21.563 1.00 56.94 219 LEU A N 1
ATOM 1582 C CA . LEU A 1 219 ? 1.714 -0.631 -22.635 1.00 56.94 219 LEU A CA 1
ATOM 1583 C C . LEU A 1 219 ? 2.574 -1.314 -23.715 1.00 56.94 219 LEU A C 1
ATOM 1585 O O . LEU A 1 219 ? 2.483 -0.932 -24.881 1.00 56.94 219 LEU A O 1
ATOM 1589 N N . TYR A 1 220 ? 3.362 -2.340 -23.369 1.00 55.69 220 TYR A N 1
ATOM 1590 C CA . TYR A 1 220 ? 4.116 -3.112 -24.361 1.00 55.69 220 TYR A CA 1
ATOM 1591 C C . TYR A 1 220 ? 3.194 -3.928 -25.278 1.00 55.69 220 TYR A C 1
ATOM 1593 O O . TYR A 1 220 ? 3.443 -3.980 -26.480 1.00 55.69 220 TYR A O 1
ATOM 1601 N N . GLN A 1 221 ? 2.094 -4.480 -24.757 1.00 65.81 221 GLN A N 1
ATOM 1602 C CA . GLN A 1 221 ? 1.111 -5.215 -25.554 1.00 65.81 221 GLN A CA 1
ATOM 1603 C C . GLN A 1 221 ? 0.387 -4.261 -26.517 1.00 65.81 221 GLN A C 1
ATOM 1605 O O . GLN A 1 221 ? 0.226 -4.566 -27.698 1.00 65.81 221 GLN A O 1
ATOM 1610 N N . LEU A 1 222 ? 0.070 -3.038 -26.067 1.00 73.06 222 LEU A N 1
ATOM 1611 C CA . LEU A 1 222 ? -0.441 -1.969 -26.938 1.00 73.06 222 LEU A CA 1
ATOM 1612 C C . LEU A 1 222 ? 0.582 -1.522 -27.992 1.00 73.06 222 LEU A C 1
ATOM 1614 O O . LEU A 1 222 ? 0.214 -1.215 -29.129 1.00 73.06 222 LEU A O 1
ATOM 1618 N N . GLN A 1 223 ? 1.867 -1.455 -27.639 1.00 74.12 223 GLN A N 1
ATOM 1619 C CA . GLN A 1 223 ? 2.930 -1.104 -28.580 1.00 74.12 223 GLN A CA 1
ATOM 1620 C C . GLN A 1 223 ? 3.140 -2.191 -29.635 1.00 74.12 223 GLN A C 1
ATOM 1622 O O . GLN A 1 223 ? 3.305 -1.855 -30.810 1.00 74.12 223 GLN A O 1
ATOM 1627 N N . ASP A 1 224 ? 3.102 -3.464 -29.252 1.00 78.19 224 ASP A N 1
ATOM 1628 C CA . ASP A 1 224 ? 3.208 -4.581 -30.186 1.00 78.19 224 ASP A CA 1
ATOM 1629 C C . ASP A 1 224 ? 1.977 -4.668 -31.088 1.00 78.19 224 ASP A C 1
ATOM 1631 O O . ASP A 1 224 ? 2.135 -4.758 -32.307 1.00 78.19 224 ASP A O 1
ATOM 1635 N N . LEU A 1 225 ? 0.772 -4.466 -30.545 1.00 82.12 225 LEU A N 1
ATOM 1636 C CA . LEU A 1 225 ? -0.448 -4.332 -31.344 1.00 82.12 225 LEU A CA 1
ATOM 1637 C C . LEU A 1 225 ? -0.317 -3.194 -32.368 1.00 82.12 225 LEU A C 1
ATOM 1639 O O . LEU A 1 225 ? -0.585 -3.368 -33.560 1.00 82.12 225 LEU A O 1
ATOM 1643 N N . ARG A 1 226 ? 0.171 -2.024 -31.938 1.00 83.88 226 ARG A N 1
ATOM 1644 C CA . ARG A 1 226 ? 0.410 -0.877 -32.825 1.00 83.88 226 ARG A CA 1
ATOM 1645 C C . ARG A 1 226 ? 1.438 -1.194 -33.915 1.00 83.88 226 ARG A C 1
ATOM 1647 O O . ARG A 1 226 ? 1.260 -0.757 -35.055 1.00 83.88 226 ARG A O 1
ATOM 1654 N N . ARG A 1 227 ? 2.510 -1.931 -33.601 1.00 83.25 227 ARG A N 1
ATOM 1655 C CA . ARG A 1 227 ? 3.511 -2.370 -34.593 1.00 83.25 227 ARG A CA 1
ATOM 1656 C C . ARG A 1 227 ? 2.897 -3.335 -35.603 1.00 83.25 227 ARG A C 1
ATOM 1658 O O . ARG A 1 227 ? 3.116 -3.145 -36.800 1.00 83.25 227 ARG A O 1
ATOM 1665 N N . SER A 1 228 ? 2.105 -4.305 -35.149 1.00 84.38 228 SER A N 1
ATOM 1666 C CA . SER A 1 228 ? 1.397 -5.260 -36.009 1.00 84.38 228 SER A CA 1
ATOM 1667 C C . SER A 1 228 ? 0.443 -4.548 -36.970 1.00 84.38 228 SER A C 1
ATOM 1669 O O . SER A 1 228 ? 0.513 -4.768 -38.180 1.00 84.38 228 SER A O 1
ATOM 1671 N N . LEU A 1 229 ? -0.350 -3.591 -36.478 1.00 88.31 229 LEU A N 1
ATOM 1672 C CA . LEU A 1 229 ? -1.247 -2.782 -37.313 1.00 88.31 229 LEU A CA 1
ATOM 1673 C C . LEU A 1 229 ? -0.489 -1.879 -38.301 1.00 88.31 229 LEU A C 1
ATOM 1675 O O . LEU A 1 229 ? -0.882 -1.751 -39.460 1.00 88.31 229 LEU A O 1
ATOM 1679 N N . SER A 1 230 ? 0.635 -1.287 -37.884 1.00 89.06 230 SER A N 1
ATOM 1680 C CA . SER A 1 230 ? 1.503 -0.498 -38.772 1.00 89.06 230 SER A CA 1
ATOM 1681 C C . SER A 1 230 ? 2.098 -1.353 -39.901 1.00 89.06 230 SER A C 1
ATOM 1683 O O . SER A 1 230 ? 2.133 -0.940 -41.064 1.00 89.06 230 SER A O 1
ATOM 1685 N N . LYS A 1 231 ? 2.512 -2.586 -39.583 1.00 88.19 231 LYS A N 1
ATOM 1686 C CA . LYS A 1 231 ? 3.008 -3.561 -40.560 1.00 88.19 231 LYS A CA 1
ATOM 1687 C C . LYS A 1 231 ? 1.909 -3.972 -41.540 1.00 88.19 231 LYS A C 1
ATOM 1689 O O . LYS A 1 231 ? 2.154 -3.944 -42.743 1.00 88.19 231 LYS A O 1
ATOM 1694 N N . ALA A 1 232 ? 0.709 -4.282 -41.049 1.00 87.12 232 ALA A N 1
ATOM 1695 C CA . ALA A 1 232 ? -0.440 -4.613 -41.890 1.00 87.12 232 ALA A CA 1
ATOM 1696 C C . ALA A 1 232 ? -0.792 -3.470 -42.855 1.00 87.12 232 ALA A C 1
ATOM 1698 O O . ALA A 1 232 ? -0.990 -3.709 -44.045 1.00 87.12 232 ALA A O 1
ATOM 1699 N N . ARG A 1 233 ? -0.771 -2.217 -42.382 1.00 89.06 233 ARG A N 1
ATOM 1700 C CA . ARG A 1 233 ? -0.969 -1.036 -43.235 1.00 89.06 233 ARG A CA 1
ATOM 1701 C C . ARG A 1 233 ? 0.064 -0.958 -44.363 1.00 89.06 233 ARG A C 1
ATOM 1703 O O . ARG A 1 233 ? -0.313 -0.842 -45.520 1.00 89.06 233 ARG A O 1
ATOM 1710 N N . SER A 1 234 ? 1.349 -1.111 -44.044 1.00 90.81 234 SER A N 1
ATOM 1711 C CA . SER A 1 234 ? 2.425 -1.129 -45.050 1.00 90.81 234 SER A CA 1
ATOM 1712 C C . SER A 1 234 ? 2.263 -2.261 -46.078 1.00 90.81 234 SER A C 1
ATOM 1714 O O . SER A 1 234 ? 2.649 -2.118 -47.238 1.00 90.81 234 SER A O 1
ATOM 1716 N N . MET A 1 235 ? 1.673 -3.395 -45.681 1.00 91.88 235 MET A N 1
ATOM 1717 C CA . MET A 1 235 ? 1.349 -4.495 -46.595 1.00 91.88 235 MET A CA 1
ATOM 1718 C C . MET A 1 235 ? 0.171 -4.160 -47.521 1.00 91.88 235 MET A C 1
ATOM 1720 O O . MET A 1 235 ? 0.245 -4.477 -48.709 1.00 91.88 235 MET A O 1
ATOM 1724 N N . LEU A 1 236 ? -0.869 -3.488 -47.012 1.00 88.62 236 LEU A N 1
ATOM 1725 C CA . LEU A 1 236 ? -1.986 -2.983 -47.822 1.00 88.62 236 LEU A CA 1
ATOM 1726 C C . LEU A 1 236 ? -1.511 -1.952 -48.849 1.00 88.62 236 LEU A C 1
ATOM 1728 O O . LEU A 1 236 ? -1.855 -2.070 -50.022 1.00 88.62 236 LEU A O 1
ATOM 1732 N N . ASP A 1 237 ? -0.643 -1.022 -48.439 1.00 92.75 237 ASP A N 1
ATOM 1733 C CA . ASP A 1 237 ? -0.062 0.003 -49.320 1.00 92.75 237 ASP A CA 1
ATOM 1734 C C . ASP A 1 237 ? 0.751 -0.610 -50.482 1.00 92.75 237 ASP A C 1
ATOM 1736 O O . ASP A 1 237 ? 0.944 0.018 -51.520 1.00 92.75 237 ASP A O 1
ATOM 1740 N N . ARG A 1 238 ? 1.213 -1.860 -50.332 1.00 93.69 238 ARG A N 1
ATOM 1741 C CA . ARG A 1 238 ? 1.963 -2.626 -51.346 1.00 93.69 238 ARG A CA 1
ATOM 1742 C C . ARG A 1 238 ? 1.104 -3.647 -52.104 1.00 93.69 238 ARG A C 1
ATOM 1744 O O . ARG A 1 238 ? 1.653 -4.464 -52.839 1.00 93.69 238 ARG A O 1
ATOM 1751 N N . GLY A 1 239 ? -0.215 -3.654 -51.901 1.00 89.88 239 GLY A N 1
ATOM 1752 C CA . GLY A 1 239 ? -1.139 -4.590 -52.553 1.00 89.88 239 GLY A CA 1
ATOM 1753 C C . GLY A 1 239 ? -1.071 -6.035 -52.037 1.00 89.88 239 GLY A C 1
ATOM 1754 O O . GLY A 1 239 ? -1.643 -6.935 -52.647 1.00 89.88 239 GLY A O 1
ATOM 1755 N N . MET A 1 240 ? -0.401 -6.290 -50.908 1.00 93.75 240 MET A N 1
ATOM 1756 C CA . MET A 1 240 ? -0.278 -7.627 -50.313 1.00 93.75 240 MET A CA 1
ATOM 1757 C C . MET A 1 240 ? -1.471 -7.942 -49.398 1.00 93.75 240 MET A C 1
ATOM 1759 O O . MET A 1 240 ? -1.315 -8.105 -48.185 1.00 93.75 240 MET A O 1
ATOM 1763 N N . ILE A 1 241 ? -2.666 -8.021 -49.985 1.00 88.94 241 ILE A N 1
ATOM 1764 C CA . ILE A 1 241 ? -3.943 -8.083 -49.253 1.00 88.94 241 ILE A CA 1
ATOM 1765 C C . ILE A 1 241 ? -4.017 -9.291 -48.305 1.00 88.94 241 ILE A C 1
ATOM 1767 O O . ILE A 1 241 ? -4.318 -9.122 -47.127 1.00 88.94 241 ILE A O 1
ATOM 1771 N N . GLU A 1 242 ? -3.673 -10.498 -48.766 1.00 89.12 242 GLU A N 1
ATOM 1772 C CA . GLU A 1 242 ? -3.771 -11.703 -47.922 1.00 89.12 242 GLU A CA 1
ATOM 1773 C C . GLU A 1 242 ? -2.761 -11.726 -46.765 1.00 89.12 242 GLU A C 1
ATOM 1775 O O . GLU A 1 242 ? -3.053 -12.238 -45.686 1.00 89.12 242 GLU A O 1
ATOM 1780 N N . ASN A 1 243 ? -1.584 -11.121 -46.945 1.00 84.38 243 ASN A N 1
ATOM 1781 C CA . ASN A 1 243 ? -0.595 -11.020 -45.869 1.00 84.38 243 ASN A CA 1
ATOM 1782 C C . ASN A 1 243 ? -1.004 -9.967 -44.830 1.00 84.38 243 ASN A C 1
ATOM 1784 O O . ASN A 1 243 ? -0.818 -10.175 -43.628 1.00 84.38 243 ASN A O 1
ATOM 1788 N N . ALA A 1 244 ? -1.588 -8.855 -45.286 1.00 82.56 244 ALA A N 1
ATOM 1789 C CA . ALA A 1 244 ? -2.152 -7.848 -44.400 1.00 82.56 244 ALA A CA 1
ATOM 1790 C C . ALA A 1 244 ? -3.307 -8.422 -43.573 1.00 82.56 244 ALA A C 1
ATOM 1792 O O . ALA A 1 244 ? -3.339 -8.208 -42.365 1.00 82.56 244 ALA A O 1
ATOM 1793 N N . ARG A 1 245 ? -4.197 -9.202 -44.204 1.00 89.00 245 ARG A N 1
ATOM 1794 C CA . ARG A 1 245 ? -5.327 -9.859 -43.537 1.00 89.00 245 ARG A CA 1
ATOM 1795 C C . ARG A 1 245 ? -4.867 -10.756 -42.391 1.00 89.00 245 ARG A C 1
ATOM 1797 O O . ARG A 1 245 ? -5.276 -10.525 -41.264 1.00 89.00 245 ARG A O 1
ATOM 1804 N N . ARG A 1 246 ? -3.934 -11.682 -42.647 1.00 87.69 246 ARG A N 1
ATOM 1805 C CA . ARG A 1 246 ? -3.376 -12.553 -41.591 1.00 87.69 246 ARG A CA 1
ATOM 1806 C C . ARG A 1 246 ? -2.763 -11.757 -40.439 1.00 87.69 246 ARG A C 1
ATOM 1808 O O . ARG A 1 246 ? -2.975 -12.087 -39.284 1.00 87.69 246 ARG A O 1
ATOM 1815 N N . THR A 1 247 ? -2.046 -10.677 -40.752 1.00 85.62 247 THR A N 1
ATOM 1816 C CA . THR A 1 247 ? -1.427 -9.822 -39.724 1.00 85.62 247 THR A CA 1
ATOM 1817 C C . THR A 1 247 ? -2.475 -9.088 -38.872 1.00 85.62 247 THR A C 1
ATOM 1819 O O . THR A 1 247 ? -2.238 -8.842 -37.692 1.00 85.62 247 THR A O 1
ATOM 1822 N N . ILE A 1 248 ? -3.623 -8.721 -39.454 1.00 86.50 248 ILE A N 1
ATOM 1823 C CA . ILE A 1 248 ? -4.753 -8.125 -38.725 1.00 86.50 248 ILE A CA 1
ATOM 1824 C C . ILE A 1 248 ? -5.452 -9.182 -37.867 1.00 86.50 248 ILE A C 1
ATOM 1826 O O . ILE A 1 248 ? -5.746 -8.896 -36.711 1.00 86.50 248 ILE A O 1
ATOM 1830 N N . ASP A 1 249 ? -5.664 -10.388 -38.394 1.00 87.31 249 ASP A N 1
ATOM 1831 C CA . ASP A 1 249 ? -6.274 -11.500 -37.656 1.00 87.31 249 ASP A CA 1
ATOM 1832 C C . ASP A 1 249 ? -5.434 -11.860 -36.411 1.00 87.31 249 ASP A C 1
ATOM 1834 O O . ASP A 1 249 ? -5.970 -11.954 -35.308 1.00 87.31 249 ASP A O 1
ATOM 1838 N N . ASP A 1 250 ? -4.106 -11.939 -36.546 1.00 82.25 250 ASP A N 1
ATOM 1839 C CA . ASP A 1 250 ? -3.188 -12.172 -35.419 1.00 82.25 250 ASP A CA 1
ATOM 1840 C C . ASP A 1 250 ? -3.246 -11.040 -34.372 1.00 82.25 250 ASP A C 1
ATOM 1842 O O . ASP A 1 250 ? -3.190 -11.283 -33.164 1.00 82.25 250 ASP A O 1
ATOM 1846 N N . ALA A 1 251 ? -3.381 -9.787 -34.823 1.00 82.5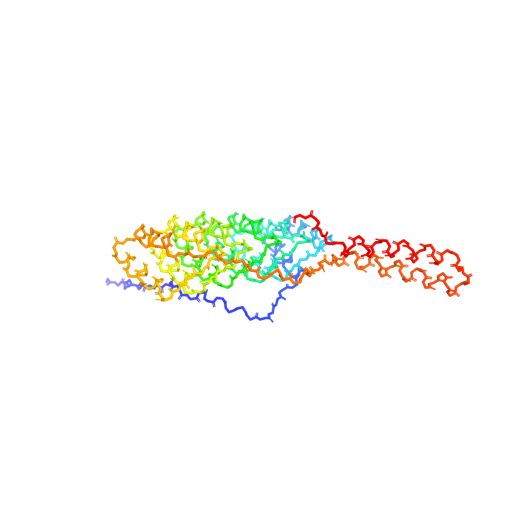0 251 ALA A N 1
ATOM 1847 C CA . ALA A 1 251 ? -3.515 -8.626 -33.944 1.00 82.50 251 ALA A CA 1
ATOM 1848 C C . ALA A 1 251 ? -4.865 -8.614 -33.202 1.00 82.50 251 ALA A C 1
ATOM 1850 O O . ALA A 1 251 ? -4.920 -8.231 -32.035 1.00 82.50 251 ALA A O 1
ATOM 1851 N N . LEU A 1 252 ? -5.947 -9.053 -33.852 1.00 81.00 252 LEU A N 1
ATOM 1852 C CA . LEU A 1 252 ? -7.262 -9.199 -33.225 1.00 81.00 252 LEU A CA 1
ATOM 1853 C C . LEU A 1 252 ? -7.251 -10.295 -32.158 1.00 81.00 252 LEU A C 1
ATOM 1855 O O . LEU A 1 252 ? -7.741 -10.064 -31.060 1.00 81.00 252 LEU A O 1
ATOM 1859 N N . ILE A 1 253 ? -6.600 -11.428 -32.426 1.00 81.06 253 ILE A N 1
ATOM 1860 C CA . ILE A 1 253 ? -6.409 -12.488 -31.427 1.00 81.06 253 ILE A CA 1
ATOM 1861 C C . ILE A 1 253 ? -5.644 -11.948 -30.211 1.00 81.06 253 ILE A C 1
ATOM 1863 O O . ILE A 1 253 ? -6.048 -12.179 -29.073 1.00 81.06 253 ILE A O 1
ATOM 1867 N N . GLN A 1 254 ? -4.567 -11.181 -30.423 1.00 75.56 254 GLN A N 1
ATOM 1868 C CA . GLN A 1 254 ? -3.864 -10.509 -29.322 1.00 75.56 254 GLN A CA 1
ATOM 1869 C C . GLN A 1 254 ? -4.781 -9.555 -28.548 1.00 75.56 254 GLN A C 1
ATOM 1871 O O . GLN A 1 254 ? -4.712 -9.520 -27.323 1.00 75.56 254 GLN A O 1
ATOM 1876 N N . LEU A 1 255 ? -5.643 -8.797 -29.231 1.00 73.62 255 LEU A N 1
ATOM 1877 C CA . LEU A 1 255 ? -6.604 -7.890 -28.598 1.00 73.62 255 LEU A CA 1
ATOM 1878 C C . LEU A 1 255 ? -7.641 -8.628 -27.747 1.00 73.62 255 LEU A C 1
ATOM 1880 O O . LEU A 1 255 ? -7.942 -8.181 -26.639 1.00 73.62 255 LEU A O 1
ATOM 1884 N N . ASP A 1 256 ? -8.122 -9.775 -28.211 1.00 74.62 256 ASP A N 1
ATOM 1885 C CA . ASP A 1 256 ? -9.033 -10.626 -27.447 1.00 74.62 256 ASP A CA 1
ATOM 1886 C C . ASP A 1 256 ? -8.345 -11.192 -26.196 1.00 74.62 256 ASP A C 1
ATOM 1888 O O . ASP A 1 256 ? -8.915 -11.150 -25.108 1.00 74.62 256 ASP A O 1
ATOM 1892 N N . TYR A 1 257 ? -7.080 -11.619 -26.295 1.00 68.81 257 TYR A N 1
ATOM 1893 C CA . TYR A 1 257 ? -6.295 -12.030 -25.121 1.00 68.81 257 TYR A CA 1
ATOM 1894 C C . TYR A 1 257 ? -6.029 -10.883 -24.142 1.00 68.81 257 TYR A C 1
ATOM 1896 O O . TYR A 1 257 ? -5.998 -11.109 -22.935 1.00 68.81 257 TYR A O 1
ATOM 1904 N N . MET A 1 258 ? -5.851 -9.660 -24.646 1.00 65.25 258 MET A N 1
ATOM 1905 C CA . MET A 1 258 ? -5.662 -8.471 -23.815 1.00 65.25 258 MET A CA 1
ATOM 1906 C C . MET A 1 258 ? -6.944 -8.040 -23.103 1.00 65.25 258 MET A C 1
ATOM 1908 O O . MET A 1 258 ? -6.845 -7.415 -22.058 1.00 65.25 258 MET A O 1
ATOM 1912 N N . THR A 1 259 ? -8.125 -8.327 -23.662 1.00 58.97 259 THR A N 1
ATOM 1913 C CA . THR A 1 259 ? -9.430 -7.851 -23.159 1.00 58.97 259 THR A CA 1
ATOM 1914 C C . THR A 1 259 ? -10.280 -8.922 -22.487 1.00 58.97 259 THR A C 1
ATOM 1916 O O . THR A 1 259 ? -11.287 -8.587 -21.856 1.00 58.97 259 THR A O 1
ATOM 1919 N N . ALA A 1 260 ? -9.870 -10.189 -22.562 1.00 53.50 260 ALA A N 1
ATOM 1920 C CA . ALA A 1 260 ? -10.487 -11.257 -21.800 1.00 53.50 260 ALA A CA 1
ATOM 1921 C C . ALA A 1 260 ? -10.417 -10.923 -20.298 1.00 53.50 260 ALA A C 1
ATOM 1923 O O . ALA A 1 260 ? -9.337 -10.604 -19.793 1.00 53.50 260 ALA A O 1
ATOM 1924 N N . PRO A 1 261 ? -11.542 -10.987 -19.561 1.00 45.56 261 PRO A N 1
ATOM 1925 C CA . PRO A 1 261 ? -11.498 -10.860 -18.115 1.00 45.56 261 PRO A CA 1
ATOM 1926 C C . PRO A 1 261 ? -10.581 -11.961 -17.589 1.00 45.56 261 PRO A C 1
ATOM 1928 O O . PRO A 1 261 ? -10.818 -13.146 -17.838 1.00 45.56 261 PRO A O 1
ATOM 1931 N N . THR A 1 262 ? -9.515 -11.568 -16.897 1.00 43.56 262 THR A N 1
ATOM 1932 C CA . THR A 1 262 ? -8.674 -12.490 -16.144 1.00 43.56 262 THR A CA 1
ATOM 1933 C C . THR A 1 262 ? -9.591 -13.301 -15.237 1.00 43.56 262 THR A C 1
ATOM 1935 O O . THR A 1 262 ? -10.202 -12.756 -14.321 1.00 43.56 262 THR A O 1
ATOM 1938 N N . GLN A 1 263 ? -9.741 -14.597 -15.520 1.00 32.06 263 GLN A N 1
ATOM 1939 C CA . GLN A 1 263 ? -10.338 -15.522 -14.565 1.00 32.06 263 GLN A CA 1
ATOM 1940 C C . GLN A 1 263 ? -9.354 -15.663 -13.402 1.00 32.06 263 GLN A C 1
ATOM 1942 O O . GLN A 1 263 ? -8.425 -16.468 -13.465 1.00 32.06 263 GLN A O 1
ATOM 1947 N N . GLN A 1 264 ? -9.530 -14.829 -12.382 1.00 31.36 264 GLN A N 1
ATOM 1948 C CA . GLN A 1 264 ? -8.989 -15.011 -11.039 1.00 31.36 264 GLN A CA 1
ATOM 1949 C C . GLN A 1 264 ? -10.093 -14.727 -10.030 1.00 31.36 264 GLN A C 1
ATOM 1951 O O . GLN A 1 264 ? -10.764 -13.681 -10.177 1.00 31.36 264 GLN A O 1
#